Protein AF-A0A6A3LQ75-F1 (afdb_monomer_lite)

Structure (mmCIF, N/CA/C/O backbone):
data_AF-A0A6A3LQ75-F1
#
_entry.id   AF-A0A6A3LQ75-F1
#
loop_
_atom_site.group_PDB
_atom_site.id
_atom_site.type_symbol
_atom_site.label_atom_id
_atom_site.label_alt_id
_atom_site.label_comp_id
_atom_site.label_asym_id
_atom_site.label_entity_id
_atom_site.label_seq_id
_atom_site.pdbx_PDB_ins_code
_atom_site.Cartn_x
_atom_site.Cartn_y
_atom_site.Cartn_z
_atom_site.occupancy
_atom_site.B_iso_or_equiv
_atom_site.auth_seq_id
_atom_site.auth_comp_id
_atom_site.auth_asym_id
_atom_site.auth_atom_id
_atom_site.pdbx_PDB_model_num
ATOM 1 N N . MET A 1 1 ? -15.759 -0.545 1.287 1.00 46.12 1 MET A N 1
ATOM 2 C CA . MET A 1 1 ? -16.166 -0.977 -0.070 1.00 46.12 1 MET A CA 1
ATOM 3 C C . MET A 1 1 ? -16.537 0.286 -0.834 1.00 46.12 1 MET A C 1
ATOM 5 O O . MET A 1 1 ? -17.380 1.002 -0.311 1.00 46.12 1 MET A O 1
ATOM 9 N N . ALA A 1 2 ? -15.909 0.529 -1.995 1.00 39.50 2 ALA A N 1
ATOM 10 C CA . ALA A 1 2 ? -15.788 1.793 -2.759 1.00 39.50 2 ALA A CA 1
ATOM 11 C C . ALA A 1 2 ? -14.560 2.633 -2.341 1.00 39.50 2 ALA A C 1
ATOM 13 O O . ALA A 1 2 ? 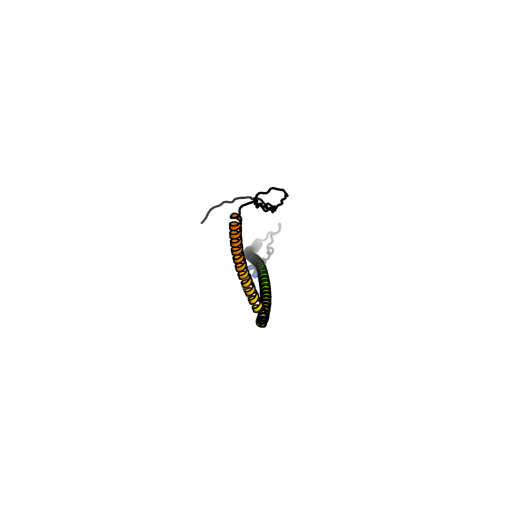-14.444 2.957 -1.167 1.00 39.50 2 ALA A O 1
ATOM 14 N N . ARG A 1 3 ? -13.602 3.006 -3.199 1.00 37.88 3 ARG A N 1
ATOM 15 C CA . ARG A 1 3 ? -13.312 2.739 -4.621 1.00 37.88 3 ARG A CA 1
ATOM 16 C C . ARG A 1 3 ? -11.782 2.774 -4.748 1.00 37.88 3 ARG A C 1
ATOM 18 O O . ARG A 1 3 ? -11.181 3.799 -4.462 1.00 37.88 3 ARG A O 1
ATOM 25 N N . GLY A 1 4 ? -11.187 1.638 -5.096 1.00 41.34 4 GLY A N 1
ATOM 26 C CA . GLY A 1 4 ? -9.817 1.538 -5.589 1.00 41.34 4 GLY A CA 1
ATOM 27 C C . GLY A 1 4 ? -9.925 1.209 -7.068 1.00 41.34 4 GLY A C 1
ATOM 28 O O . GLY A 1 4 ? -10.035 0.047 -7.434 1.00 41.34 4 GLY A O 1
ATOM 29 N N . ALA A 1 5 ? -10.064 2.244 -7.874 1.00 49.09 5 ALA A N 1
ATOM 30 C CA . ALA A 1 5 ? -10.003 2.230 -9.325 1.00 49.09 5 ALA A CA 1
ATOM 31 C C . ALA A 1 5 ? -9.653 3.672 -9.702 1.00 49.09 5 ALA A C 1
ATOM 33 O O . ALA A 1 5 ? -10.107 4.571 -8.995 1.00 49.09 5 ALA A O 1
ATOM 34 N N . ASP A 1 6 ? -8.839 3.852 -10.739 1.00 43.12 6 ASP A N 1
ATOM 35 C CA . ASP A 1 6 ? -8.344 5.131 -11.287 1.00 43.12 6 ASP A CA 1
ATOM 36 C C . ASP A 1 6 ? -6.884 5.482 -10.918 1.00 43.12 6 ASP A C 1
ATOM 38 O O . ASP A 1 6 ? -6.589 6.621 -10.575 1.00 43.12 6 ASP A O 1
ATOM 42 N N . LEU A 1 7 ? -5.943 4.527 -10.989 1.00 46.00 7 LEU A N 1
ATOM 43 C CA . LEU A 1 7 ? -4.498 4.852 -10.965 1.00 46.00 7 LEU A CA 1
ATOM 44 C C . LEU A 1 7 ? -3.653 4.157 -12.046 1.00 46.00 7 LEU A C 1
ATOM 46 O O . LEU A 1 7 ? -2.432 4.247 -12.005 1.00 46.00 7 LEU A O 1
ATOM 50 N N . PHE A 1 8 ? -4.268 3.493 -13.022 1.00 48.47 8 PHE A N 1
ATOM 51 C CA . PHE A 1 8 ? -3.530 2.854 -14.114 1.00 48.47 8 PHE A CA 1
ATOM 52 C C . PHE A 1 8 ? -4.316 3.041 -15.406 1.00 48.47 8 PHE A C 1
ATOM 54 O O . PHE A 1 8 ? -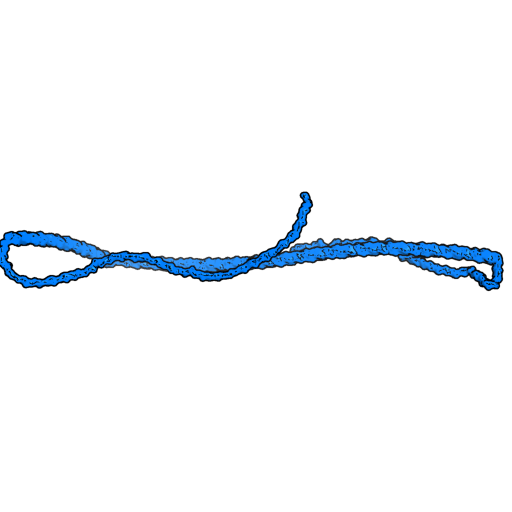5.103 2.169 -15.747 1.00 48.47 8 PHE A O 1
ATOM 61 N N . ASP A 1 9 ? -4.203 4.207 -16.041 1.00 47.84 9 ASP A N 1
ATOM 62 C CA . ASP A 1 9 ? -4.662 4.372 -17.431 1.00 47.84 9 ASP A CA 1
ATOM 63 C C . ASP A 1 9 ? -4.077 5.619 -18.113 1.00 47.84 9 ASP A C 1
ATOM 65 O O . ASP A 1 9 ? -4.719 6.248 -18.944 1.00 47.84 9 ASP A O 1
ATOM 69 N N . GLU A 1 10 ? -2.838 5.979 -17.781 1.00 46.06 10 GLU A N 1
ATOM 70 C CA . GLU A 1 10 ? -1.992 6.682 -18.746 1.00 46.06 10 GLU A CA 1
ATOM 71 C C . GLU A 1 10 ? -0.721 5.851 -18.860 1.00 46.06 10 GLU A C 1
ATOM 73 O O . GLU A 1 10 ? 0.275 6.060 -18.172 1.00 46.06 10 GLU A O 1
ATOM 78 N N . GLU A 1 11 ? -0.820 4.790 -19.666 1.00 46.44 11 GLU A N 1
ATOM 79 C CA . GLU A 1 11 ? 0.346 4.290 -20.377 1.00 46.44 11 GLU A CA 1
ATOM 80 C C . GLU A 1 11 ? 0.870 5.502 -21.151 1.00 46.44 11 GLU A C 1
ATOM 82 O O . GLU A 1 11 ? 0.309 5.854 -22.187 1.00 46.44 11 GLU A O 1
ATOM 87 N N . ASP A 1 12 ? 1.862 6.201 -20.590 1.00 50.38 12 ASP A N 1
ATOM 88 C CA . ASP A 1 12 ? 2.712 7.114 -21.345 1.00 50.38 12 ASP A CA 1
ATOM 89 C C . ASP A 1 12 ? 3.260 6.266 -22.488 1.00 50.38 12 ASP A C 1
ATOM 91 O O . ASP A 1 12 ? 4.184 5.463 -22.317 1.00 50.38 12 ASP A O 1
ATOM 95 N N . GLU A 1 13 ? 2.562 6.350 -23.618 1.00 47.50 13 GLU A N 1
ATOM 96 C CA . GLU A 1 13 ? 2.890 5.718 -24.874 1.00 47.50 13 GLU A CA 1
ATOM 97 C C . GLU A 1 13 ? 4.352 6.065 -25.101 1.00 47.50 13 GLU A C 1
ATOM 99 O O . GLU A 1 13 ? 4.686 7.231 -25.323 1.00 47.50 13 GLU A O 1
ATOM 104 N N . LEU A 1 14 ? 5.236 5.078 -24.890 1.00 54.38 14 LEU A N 1
ATOM 105 C CA . LEU A 1 14 ? 6.669 5.248 -25.086 1.00 54.38 14 LEU A CA 1
ATOM 106 C C . LEU A 1 14 ? 6.796 5.899 -26.447 1.00 54.38 14 LEU A C 1
ATOM 108 O O . LEU A 1 14 ? 6.414 5.252 -27.413 1.00 54.38 14 LEU A O 1
ATOM 112 N N . ASP A 1 15 ? 7.236 7.158 -26.501 1.00 58.03 15 ASP A N 1
ATOM 113 C CA . ASP A 1 15 ? 7.275 7.939 -27.731 1.00 58.03 15 ASP A CA 1
ATOM 114 C C . ASP A 1 15 ? 8.118 7.182 -28.762 1.00 58.03 15 ASP A C 1
ATOM 116 O O . ASP A 1 15 ? 9.350 7.261 -28.819 1.00 58.03 15 ASP A O 1
ATOM 120 N N . THR A 1 16 ? 7.430 6.351 -29.545 1.00 52.69 16 THR A N 1
ATOM 121 C CA . THR A 1 16 ? 8.020 5.498 -30.560 1.00 52.69 16 THR A CA 1
ATOM 122 C C . THR A 1 16 ? 8.263 6.298 -31.828 1.00 52.69 16 THR A C 1
ATOM 124 O O . THR A 1 16 ? 8.785 5.729 -32.783 1.00 52.69 16 THR A O 1
ATOM 127 N N . GLY A 1 17 ? 7.961 7.606 -31.848 1.00 57.00 17 GLY A N 1
ATOM 128 C CA . GLY A 1 17 ? 8.504 8.526 -32.847 1.00 57.00 17 GLY A CA 1
ATOM 129 C C . GLY A 1 17 ? 10.036 8.493 -32.821 1.00 57.00 17 GLY A C 1
ATOM 130 O O . GLY A 1 17 ? 10.681 8.427 -33.863 1.00 57.00 17 GLY A O 1
ATOM 131 N N . ASP A 1 18 ? 10.598 8.334 -31.616 1.00 54.22 18 ASP A N 1
ATOM 132 C CA . ASP A 1 18 ? 11.951 7.867 -31.291 1.00 54.22 18 ASP A CA 1
ATOM 133 C C . ASP A 1 18 ? 12.419 6.578 -32.001 1.00 54.22 18 ASP A C 1
ATOM 135 O O . ASP A 1 18 ? 13.615 6.318 -32.094 1.00 54.22 18 ASP A O 1
ATOM 139 N N . LEU A 1 19 ? 11.533 5.690 -32.443 1.00 54.34 19 LEU A N 1
ATOM 140 C CA . LEU A 1 19 ? 11.858 4.350 -32.964 1.00 54.34 19 LEU A CA 1
ATOM 141 C C . LEU A 1 19 ? 11.533 4.192 -34.447 1.00 54.34 19 LEU A C 1
ATOM 143 O O . LEU A 1 19 ? 12.108 3.313 -35.096 1.00 54.34 19 LEU A O 1
ATOM 147 N N . GLU A 1 20 ? 10.688 5.060 -35.005 1.00 53.53 20 GLU A N 1
ATOM 148 C CA . GLU A 1 20 ? 10.613 5.237 -36.445 1.00 53.53 20 GLU A CA 1
ATOM 149 C C . GLU A 1 20 ? 11.962 5.786 -36.909 1.00 53.53 20 GLU A C 1
ATOM 151 O O . GLU A 1 20 ? 12.365 6.931 -36.699 1.00 53.53 20 GLU A O 1
ATOM 156 N N . ALA A 1 21 ? 12.761 4.886 -37.470 1.00 55.50 21 ALA A N 1
ATOM 157 C CA . ALA A 1 21 ? 13.912 5.279 -38.239 1.00 55.50 21 ALA A CA 1
ATOM 158 C C . ALA A 1 21 ? 13.373 6.072 -39.429 1.00 55.50 21 ALA A C 1
ATOM 160 O O . ALA A 1 21 ? 12.973 5.473 -40.428 1.00 55.50 21 ALA A O 1
ATOM 161 N N . ASP A 1 22 ? 13.409 7.404 -39.341 1.00 56.06 22 ASP A N 1
ATOM 162 C CA . ASP A 1 22 ? 13.664 8.230 -40.514 1.00 56.06 22 ASP A CA 1
ATOM 163 C C . ASP A 1 22 ? 14.782 7.520 -41.265 1.00 56.06 22 ASP A C 1
ATOM 165 O O . ASP A 1 22 ? 15.910 7.396 -40.774 1.00 56.06 22 ASP A O 1
ATOM 169 N N . ALA A 1 23 ? 14.380 6.879 -42.358 1.00 55.97 23 ALA A N 1
ATOM 170 C CA . ALA A 1 23 ? 15.112 5.811 -42.996 1.00 55.97 23 ALA A CA 1
ATOM 171 C C . ALA A 1 23 ? 16.569 6.229 -43.161 1.00 55.97 23 ALA A C 1
ATOM 173 O O . ALA A 1 23 ? 16.872 7.105 -43.973 1.00 55.97 23 ALA A O 1
ATOM 174 N N . CYS A 1 24 ? 17.478 5.623 -42.388 1.00 62.06 24 CYS A N 1
ATOM 175 C CA . CYS A 1 24 ? 18.891 5.891 -42.577 1.00 62.06 24 CYS A CA 1
ATOM 176 C C . CYS A 1 24 ? 19.203 5.550 -44.029 1.00 62.06 24 CYS A C 1
ATOM 178 O O . CYS A 1 24 ? 19.115 4.386 -44.426 1.00 62.06 24 CYS A O 1
ATOM 180 N N . VAL A 1 25 ? 19.559 6.570 -44.812 1.00 60.09 25 VAL A N 1
ATOM 181 C CA . VAL A 1 25 ? 19.834 6.425 -46.241 1.00 60.09 25 VAL A CA 1
ATOM 182 C C . VAL A 1 25 ? 20.883 5.343 -46.461 1.00 60.09 25 VAL A C 1
ATOM 184 O O . VAL A 1 25 ? 20.770 4.597 -47.418 1.00 60.09 25 VAL A O 1
ATOM 187 N N . ILE A 1 26 ? 21.850 5.171 -45.556 1.00 60.28 26 ILE A N 1
ATOM 188 C CA . ILE A 1 26 ? 22.856 4.101 -45.625 1.00 60.28 26 ILE A CA 1
ATOM 189 C C . ILE A 1 26 ? 22.249 2.708 -45.359 1.00 60.28 26 ILE A C 1
ATOM 191 O O . ILE A 1 26 ? 22.579 1.756 -46.066 1.00 60.28 26 ILE A O 1
ATOM 195 N N . CYS A 1 27 ? 21.339 2.573 -44.388 1.00 61.28 27 CYS A N 1
ATOM 196 C CA . CYS A 1 27 ? 20.653 1.309 -44.095 1.00 61.28 27 CYS A CA 1
ATOM 197 C C . CYS A 1 27 ? 19.668 0.902 -45.203 1.00 61.28 27 CYS A C 1
ATOM 199 O O . CYS A 1 27 ? 19.511 -0.287 -45.466 1.00 61.28 27 CYS A O 1
ATOM 201 N N . THR A 1 28 ? 19.025 1.864 -45.871 1.00 63.62 28 THR A N 1
ATOM 202 C CA . THR A 1 28 ? 18.059 1.602 -46.950 1.00 63.62 28 THR A CA 1
ATOM 203 C C . THR A 1 28 ? 18.687 1.503 -48.335 1.00 63.62 28 THR A C 1
ATOM 205 O O . THR A 1 28 ? 18.156 0.795 -49.187 1.00 63.62 28 THR A O 1
ATOM 208 N N . SER A 1 29 ? 19.831 2.150 -48.575 1.00 61.28 29 SER A N 1
ATOM 209 C CA . SER A 1 29 ? 20.493 2.146 -49.889 1.00 61.28 29 SER A CA 1
ATOM 210 C C . SER A 1 29 ? 21.262 0.866 -50.213 1.00 61.28 29 SER A C 1
ATOM 212 O O . SER A 1 29 ? 21.795 0.768 -51.315 1.00 61.28 29 SER A O 1
ATOM 214 N N . GLY A 1 30 ? 21.295 -0.126 -49.312 1.00 57.47 30 GLY A N 1
ATOM 215 C CA . GLY A 1 30 ? 21.891 -1.432 -49.598 1.00 57.47 30 GLY A CA 1
ATOM 216 C C . GLY A 1 30 ? 23.332 -1.289 -50.082 1.00 57.47 30 GLY A C 1
ATOM 217 O O . GLY A 1 30 ? 23.620 -1.578 -51.238 1.00 57.47 30 GLY A O 1
ATOM 218 N N . VAL A 1 31 ? 24.193 -0.774 -49.197 1.00 60.00 31 VAL A N 1
ATOM 219 C CA . VAL A 1 31 ? 25.640 -0.528 -49.345 1.00 60.00 31 VAL A CA 1
ATOM 220 C C . VAL A 1 31 ? 26.232 -1.056 -50.660 1.00 60.00 31 VAL A C 1
ATOM 222 O O . VAL A 1 31 ? 26.497 -2.252 -50.813 1.00 60.00 31 VAL A O 1
ATOM 225 N N . TYR A 1 32 ? 26.498 -0.142 -51.598 1.00 63.34 32 TYR A N 1
ATOM 226 C CA . TYR A 1 32 ? 27.335 -0.425 -52.761 1.00 63.34 32 TYR A CA 1
ATOM 227 C C . TYR A 1 32 ? 28.679 -0.962 -52.267 1.00 63.34 32 TYR A C 1
ATOM 229 O O . TYR A 1 32 ? 29.445 -0.237 -51.635 1.00 63.34 32 TYR A O 1
ATOM 237 N N . ARG A 1 33 ? 28.964 -2.242 -52.524 1.00 65.19 33 ARG A N 1
ATOM 238 C CA . ARG A 1 33 ? 30.253 -2.841 -52.178 1.00 65.19 33 ARG A CA 1
ATOM 239 C C . ARG A 1 33 ? 31.294 -2.309 -53.165 1.00 65.19 33 ARG A C 1
ATOM 241 O O . ARG A 1 33 ? 31.197 -2.645 -54.349 1.00 65.19 33 ARG A O 1
ATOM 248 N N . PRO A 1 34 ? 32.283 -1.514 -52.718 1.00 66.25 34 PRO A N 1
ATOM 249 C CA . PRO A 1 34 ? 33.343 -1.055 -53.601 1.00 66.25 34 PRO A CA 1
ATOM 250 C C . PRO A 1 34 ? 34.031 -2.278 -54.212 1.00 66.25 34 PRO A C 1
ATOM 252 O O . PRO A 1 34 ? 34.380 -3.225 -53.499 1.00 66.25 34 PRO A O 1
ATOM 255 N N . ARG A 1 35 ? 34.158 -2.300 -55.540 1.00 73.44 35 ARG A N 1
ATOM 256 C CA . ARG A 1 35 ? 34.894 -3.365 -56.226 1.00 73.44 35 ARG A CA 1
ATOM 257 C C . ARG A 1 35 ? 36.384 -3.174 -55.963 1.00 73.44 35 ARG A C 1
ATOM 259 O O . ARG A 1 35 ? 36.858 -2.044 -55.898 1.00 73.44 35 ARG A O 1
ATOM 266 N N . LEU A 1 36 ? 37.102 -4.284 -55.812 1.00 73.94 36 LEU A N 1
ATOM 267 C CA . LEU A 1 36 ? 38.560 -4.258 -55.866 1.00 73.94 36 LEU A CA 1
ATOM 268 C C . LEU A 1 36 ? 38.978 -3.734 -57.247 1.00 73.94 36 LEU A C 1
ATOM 270 O O . LEU A 1 36 ? 38.330 -4.109 -58.229 1.00 73.94 36 LEU A O 1
ATOM 274 N N . PRO A 1 37 ? 40.015 -2.886 -57.332 1.00 75.88 37 PRO A N 1
ATOM 275 C CA . PRO A 1 37 ? 40.520 -2.449 -58.619 1.00 75.88 37 PRO A CA 1
ATOM 276 C C . PRO A 1 37 ? 40.957 -3.638 -59.468 1.00 75.88 37 PRO A C 1
ATOM 278 O O . PRO A 1 37 ? 41.555 -4.587 -58.950 1.00 75.88 37 PRO A O 1
ATOM 281 N N . ASP A 1 38 ? 40.684 -3.570 -60.767 1.00 80.88 38 ASP A N 1
ATOM 282 C CA . ASP A 1 38 ? 41.220 -4.542 -61.710 1.00 80.88 38 ASP A CA 1
ATOM 283 C C . ASP A 1 38 ? 42.755 -4.398 -61.792 1.00 80.88 38 ASP A C 1
ATOM 285 O O . ASP A 1 38 ? 43.287 -3.300 -61.588 1.00 80.88 38 ASP A O 1
ATOM 289 N N . PRO A 1 39 ? 43.496 -5.486 -62.074 1.00 81.00 39 PRO A N 1
ATOM 290 C CA . PRO A 1 39 ? 44.933 -5.404 -62.314 1.00 81.00 39 PRO A CA 1
ATOM 291 C C . PRO A 1 39 ? 45.254 -4.420 -63.454 1.00 81.00 39 PRO A C 1
ATOM 293 O O . PRO A 1 39 ? 44.485 -4.354 -64.417 1.00 81.00 39 PRO A O 1
ATOM 296 N N . PRO A 1 40 ? 46.389 -3.696 -63.391 1.00 81.44 40 PRO A N 1
ATOM 297 C CA . PRO A 1 40 ? 46.763 -2.738 -64.429 1.00 81.44 40 PRO A CA 1
ATOM 298 C C . PRO A 1 40 ? 46.910 -3.437 -65.783 1.00 81.44 40 PRO A C 1
ATOM 300 O O . PRO A 1 40 ? 47.549 -4.489 -65.883 1.00 81.44 40 PRO A O 1
ATOM 303 N N . GLN A 1 41 ? 46.335 -2.849 -66.833 1.00 83.50 41 GLN A N 1
ATOM 304 C CA . GLN A 1 41 ? 46.394 -3.395 -68.194 1.00 83.50 41 GLN A CA 1
ATOM 305 C C . GLN A 1 41 ? 47.772 -3.190 -68.828 1.00 83.50 41 GLN A C 1
ATOM 307 O O . GLN A 1 41 ? 48.160 -3.936 -69.728 1.00 83.50 41 GLN A O 1
ATOM 312 N N . VAL A 1 42 ? 48.520 -2.194 -68.349 1.00 82.75 42 VAL A N 1
ATOM 313 C CA . VAL A 1 42 ? 49.892 -1.915 -68.771 1.00 82.75 42 VAL A CA 1
ATOM 314 C C . VAL A 1 42 ? 50.864 -2.536 -67.772 1.00 82.75 42 VAL A C 1
ATOM 316 O O . VAL A 1 42 ? 50.898 -2.179 -66.595 1.00 82.75 42 VAL A O 1
ATOM 319 N N . SER A 1 43 ? 51.699 -3.455 -68.251 1.00 79.31 43 SER A N 1
ATOM 320 C CA . SER A 1 43 ? 52.778 -4.058 -67.468 1.00 79.31 43 SER A CA 1
ATOM 321 C C . SER A 1 43 ? 54.093 -3.312 -67.672 1.00 79.31 43 SER A C 1
ATOM 323 O O . SER A 1 43 ? 54.481 -3.038 -68.807 1.00 79.31 43 SER A O 1
ATOM 325 N N . ILE A 1 44 ? 54.829 -3.062 -66.587 1.00 79.50 44 ILE A N 1
ATOM 326 C CA . ILE A 1 44 ? 56.191 -2.521 -66.662 1.00 79.50 44 ILE A CA 1
ATOM 327 C C . ILE A 1 44 ? 57.092 -3.567 -67.343 1.00 79.50 44 ILE A C 1
ATOM 329 O O . ILE A 1 44 ? 57.156 -4.702 -66.857 1.00 79.50 44 ILE A O 1
ATOM 333 N N . PRO A 1 45 ? 57.792 -3.225 -68.443 1.00 81.56 45 PRO A N 1
ATOM 334 C CA . PRO A 1 45 ? 58.694 -4.157 -69.104 1.00 81.56 45 PRO A CA 1
ATOM 335 C C . PRO A 1 45 ? 59.755 -4.694 -68.141 1.00 81.56 45 PRO A C 1
ATOM 337 O O . PRO A 1 45 ? 60.363 -3.944 -67.374 1.00 81.56 45 PRO A O 1
ATOM 340 N N . ALA A 1 46 ? 59.995 -6.004 -68.195 1.00 84.12 46 ALA A N 1
ATOM 341 C CA . ALA A 1 46 ? 61.027 -6.639 -67.389 1.00 84.12 46 ALA A CA 1
ATOM 342 C C . ALA A 1 46 ? 62.425 -6.133 -67.777 1.00 84.12 46 ALA A C 1
ATOM 344 O O . ALA A 1 46 ? 62.677 -5.712 -68.909 1.00 84.12 46 ALA A O 1
ATOM 345 N N . HIS A 1 47 ? 63.363 -6.212 -66.836 1.00 82.56 47 HIS A N 1
ATOM 346 C CA . HIS A 1 47 ? 64.745 -5.832 -67.096 1.00 82.56 47 HIS A CA 1
ATOM 347 C C . HIS A 1 47 ? 65.332 -6.663 -68.254 1.00 82.56 47 HIS A C 1
ATOM 349 O O . HIS A 1 47 ? 65.274 -7.891 -68.228 1.00 82.56 47 HIS A O 1
ATOM 355 N N . GLY A 1 48 ? 65.876 -5.992 -69.276 1.00 83.56 48 GLY A N 1
ATOM 356 C CA . GLY A 1 48 ? 66.403 -6.630 -70.491 1.00 83.56 48 GLY A CA 1
ATOM 357 C C . GLY A 1 48 ? 65.377 -6.880 -71.606 1.00 83.56 48 GLY A C 1
ATOM 358 O O . GLY A 1 48 ? 65.755 -7.397 -72.657 1.00 83.56 48 GLY A O 1
ATOM 359 N N . ALA A 1 49 ? 64.104 -6.508 -71.420 1.00 83.75 49 ALA A N 1
ATOM 360 C CA . ALA A 1 49 ? 63.105 -6.557 -72.487 1.00 83.75 49 ALA A CA 1
ATOM 361 C C . ALA A 1 49 ? 63.411 -5.530 -73.602 1.00 83.75 49 ALA A C 1
ATOM 363 O O . ALA A 1 49 ? 63.970 -4.464 -73.318 1.00 83.75 49 ALA A O 1
ATOM 364 N N . PRO A 1 50 ? 63.033 -5.810 -74.866 1.00 84.44 50 PRO A N 1
ATOM 365 C CA . PRO A 1 50 ? 63.117 -4.831 -75.946 1.00 84.44 50 PRO A CA 1
ATOM 366 C C . PRO A 1 50 ? 62.391 -3.531 -75.582 1.00 84.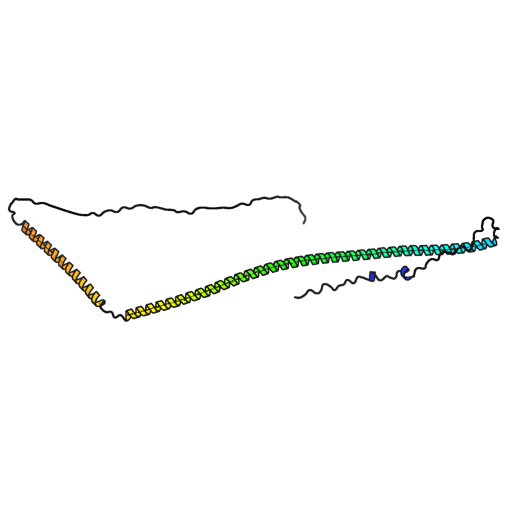44 50 PRO A C 1
ATOM 368 O O . PRO A 1 50 ? 61.275 -3.565 -75.064 1.00 84.44 50 PRO A O 1
ATOM 371 N N . VAL A 1 51 ? 63.024 -2.387 -75.861 1.00 82.44 51 VAL A N 1
ATOM 372 C CA . VAL A 1 51 ? 62.453 -1.068 -75.556 1.00 82.44 51 VAL A CA 1
ATOM 373 C C . VAL A 1 51 ? 61.194 -0.852 -76.409 1.00 82.44 51 VAL A C 1
ATOM 375 O O . VAL A 1 51 ? 61.286 -0.958 -77.637 1.00 82.44 51 VAL A O 1
ATOM 378 N N . PRO A 1 52 ? 60.030 -0.550 -75.802 1.00 85.38 52 PRO A N 1
ATOM 379 C CA . PRO A 1 52 ? 58.813 -0.263 -76.553 1.00 85.38 52 PRO A CA 1
ATOM 380 C C . PRO A 1 52 ? 58.989 0.945 -77.481 1.00 85.38 52 PRO A C 1
ATOM 382 O O . PRO A 1 52 ? 59.756 1.868 -77.196 1.00 85.38 52 PRO A O 1
ATOM 385 N N . SER A 1 53 ? 58.263 0.961 -78.601 1.00 89.06 53 SER A N 1
ATOM 386 C CA . SER A 1 53 ? 58.273 2.118 -79.499 1.00 89.06 53 SER A CA 1
ATOM 387 C C . SER A 1 53 ? 57.658 3.343 -78.814 1.00 89.06 53 SER A C 1
ATOM 389 O O . SER A 1 53 ? 56.811 3.219 -77.929 1.00 89.06 53 SER A O 1
ATOM 391 N N . VAL A 1 54 ? 58.030 4.544 -79.265 1.00 88.62 54 VAL A N 1
ATOM 392 C CA . VAL A 1 54 ? 57.457 5.804 -78.752 1.00 88.62 54 VAL A CA 1
ATOM 393 C C . VAL A 1 54 ? 55.927 5.810 -78.869 1.00 88.62 54 VAL A C 1
ATOM 395 O O . VAL A 1 54 ? 55.234 6.276 -77.972 1.00 88.62 54 VAL A O 1
ATOM 398 N N . SER A 1 55 ? 55.390 5.243 -79.952 1.00 91.25 55 SER A N 1
ATOM 399 C CA . SER A 1 55 ? 53.947 5.116 -80.172 1.00 91.25 55 SER A CA 1
ATOM 400 C C . SER A 1 55 ? 53.277 4.182 -79.161 1.00 91.25 55 SER A C 1
ATOM 402 O O . SER A 1 55 ? 52.171 4.480 -78.720 1.00 91.25 55 SER A O 1
ATOM 404 N N . GLN A 1 56 ? 53.944 3.083 -78.785 1.00 89.06 56 GLN A N 1
ATOM 405 C CA . GLN A 1 56 ? 53.453 2.148 -77.771 1.00 89.06 56 GLN A CA 1
ATOM 406 C C . GLN A 1 56 ? 53.465 2.796 -76.384 1.00 89.06 56 GLN A C 1
ATOM 408 O O . GLN A 1 56 ? 52.449 2.771 -75.702 1.00 89.06 56 GLN A O 1
ATOM 413 N N . LEU A 1 57 ? 54.561 3.467 -76.012 1.00 88.50 57 LEU A N 1
ATOM 414 C CA . LEU A 1 57 ? 54.656 4.194 -74.741 1.00 88.50 57 LEU A CA 1
ATOM 415 C C . LEU A 1 57 ? 53.571 5.272 -74.616 1.00 88.50 57 LEU A C 1
ATOM 417 O O . LEU A 1 57 ? 52.933 5.380 -73.576 1.00 88.50 57 LEU A O 1
ATOM 421 N N . ALA A 1 58 ? 53.308 6.025 -75.687 1.00 90.69 58 ALA A N 1
ATOM 422 C CA . ALA A 1 58 ? 52.262 7.049 -75.701 1.00 90.69 58 ALA A CA 1
ATOM 423 C C . ALA A 1 58 ? 50.832 6.473 -75.666 1.00 90.69 58 ALA A C 1
ATOM 425 O O . ALA A 1 58 ? 49.888 7.187 -75.318 1.00 90.69 58 ALA A O 1
ATOM 426 N N . ALA A 1 59 ? 50.637 5.216 -76.075 1.00 90.56 59 ALA A N 1
ATOM 427 C CA . ALA A 1 59 ? 49.364 4.515 -75.925 1.00 90.56 59 ALA A CA 1
ATOM 428 C C . ALA A 1 59 ? 49.200 3.992 -74.490 1.00 90.56 59 ALA A C 1
ATOM 430 O O . ALA A 1 59 ? 48.150 4.206 -73.883 1.00 90.56 59 ALA A O 1
ATOM 431 N N . ASP A 1 60 ? 50.255 3.390 -73.943 1.00 90.12 60 ASP A N 1
ATOM 432 C CA . ASP A 1 60 ? 50.321 2.867 -72.579 1.00 90.12 60 ASP A CA 1
ATOM 433 C C . ASP A 1 60 ? 50.133 3.982 -71.535 1.00 90.12 60 ASP A C 1
ATOM 435 O O . ASP A 1 60 ? 49.355 3.821 -70.598 1.00 90.12 60 ASP A O 1
ATOM 439 N N . GLU A 1 61 ? 50.743 5.155 -71.735 1.00 90.81 61 GLU A N 1
ATOM 440 C CA . GLU A 1 61 ? 50.568 6.335 -70.875 1.00 90.81 61 GLU A CA 1
ATOM 441 C C . GLU A 1 61 ? 49.094 6.758 -70.772 1.00 90.81 61 GLU A C 1
ATOM 443 O O . GLU A 1 61 ? 48.584 6.970 -69.675 1.00 90.81 61 GLU A O 1
ATOM 448 N N . ARG A 1 62 ? 48.365 6.797 -71.896 1.00 92.56 62 ARG A N 1
ATOM 449 C CA . ARG A 1 62 ? 46.929 7.146 -71.913 1.00 92.56 62 ARG A CA 1
ATOM 450 C C . ARG A 1 62 ? 46.050 6.075 -71.269 1.00 92.56 62 ARG A C 1
ATOM 452 O O . ARG A 1 62 ? 44.945 6.372 -70.815 1.00 92.56 62 ARG A O 1
ATOM 459 N N . VAL A 1 63 ? 46.463 4.808 -71.310 1.00 91.69 63 VAL A N 1
ATOM 460 C CA . VAL A 1 63 ? 45.764 3.725 -70.599 1.00 91.69 63 VAL A CA 1
ATOM 461 C C . VAL A 1 63 ? 46.001 3.876 -69.100 1.00 91.69 63 VAL A C 1
ATOM 463 O O . VAL A 1 63 ? 45.030 3.953 -68.353 1.00 91.69 63 VAL A O 1
ATOM 466 N N . PHE A 1 64 ? 47.256 4.041 -68.683 1.00 88.44 64 PHE A N 1
ATOM 467 C CA . PHE A 1 64 ? 47.629 4.241 -67.286 1.00 88.44 64 PHE A CA 1
ATOM 468 C C . PHE A 1 64 ? 46.980 5.490 -66.674 1.00 88.44 64 PHE A C 1
ATOM 470 O O . PHE A 1 64 ? 46.478 5.441 -65.555 1.00 88.44 64 PHE A O 1
ATOM 477 N N . GLU A 1 65 ? 46.918 6.603 -67.410 1.00 91.12 65 GLU A N 1
ATOM 478 C CA . GLU A 1 65 ? 46.253 7.827 -66.953 1.00 91.12 65 GLU A CA 1
ATOM 479 C C . GLU A 1 65 ? 44.761 7.591 -66.674 1.00 91.12 65 GLU A C 1
ATOM 481 O O . GLU A 1 65 ? 44.250 8.006 -65.633 1.00 91.12 65 GLU A O 1
ATOM 486 N N . ARG A 1 66 ? 44.067 6.858 -67.556 1.00 90.69 66 ARG A N 1
ATOM 487 C CA . ARG A 1 66 ? 42.655 6.493 -67.356 1.00 90.69 66 ARG A CA 1
ATOM 488 C C . ARG A 1 66 ? 42.460 5.551 -66.168 1.00 90.69 66 ARG A C 1
ATOM 490 O O . ARG A 1 66 ? 41.513 5.736 -65.408 1.00 90.69 66 ARG A O 1
ATOM 497 N N . GLU A 1 67 ? 43.342 4.570 -65.985 1.00 89.50 67 GLU A N 1
ATOM 498 C CA . GLU A 1 67 ? 43.307 3.659 -64.831 1.00 89.50 67 GLU A CA 1
ATOM 499 C C . GLU A 1 67 ? 43.546 4.404 -63.514 1.00 89.50 67 GLU A C 1
ATOM 501 O O . GLU A 1 67 ? 42.818 4.196 -62.544 1.00 89.50 67 GLU A O 1
ATOM 506 N N . ASN A 1 68 ? 44.511 5.324 -63.488 1.00 88.81 68 ASN A N 1
ATOM 507 C CA . ASN A 1 68 ? 44.808 6.142 -62.318 1.00 88.81 68 ASN A CA 1
ATOM 508 C C . ASN A 1 68 ? 43.633 7.073 -61.965 1.00 88.81 68 ASN A C 1
ATOM 510 O O . ASN A 1 68 ? 43.239 7.166 -60.804 1.00 88.81 68 ASN A O 1
ATOM 514 N N . GLN A 1 69 ? 42.998 7.696 -62.965 1.00 90.94 69 GLN A N 1
ATOM 515 C CA . GLN A 1 69 ? 41.775 8.483 -62.759 1.00 90.94 69 GLN A CA 1
ATOM 516 C C . GLN A 1 69 ? 40.626 7.626 -62.198 1.00 90.94 69 GLN A C 1
ATOM 518 O O . GLN A 1 69 ? 39.931 8.057 -61.276 1.00 90.94 69 GLN A O 1
ATOM 523 N N . ALA A 1 70 ? 40.440 6.403 -62.708 1.00 87.56 70 ALA A N 1
ATOM 524 C CA . ALA A 1 70 ? 39.415 5.481 -62.216 1.00 87.56 70 ALA A CA 1
ATOM 525 C C . ALA A 1 70 ? 39.682 5.025 -60.770 1.00 87.56 70 ALA A C 1
ATOM 527 O O . ALA A 1 70 ? 38.762 5.016 -59.950 1.00 87.56 70 ALA A O 1
ATOM 528 N N . LEU A 1 71 ? 40.935 4.702 -60.436 1.00 87.88 71 LEU A N 1
ATOM 529 C CA . LEU A 1 71 ? 41.371 4.380 -59.075 1.00 87.88 71 LEU A CA 1
ATOM 530 C C . LEU A 1 71 ? 41.132 5.541 -58.111 1.00 87.88 71 LEU A C 1
ATOM 532 O O . LEU A 1 71 ? 40.618 5.333 -57.013 1.00 87.88 71 LEU A O 1
ATOM 536 N N . HIS A 1 72 ? 41.468 6.763 -58.525 1.00 89.81 72 HIS A N 1
ATOM 537 C CA . HIS A 1 72 ? 41.263 7.946 -57.700 1.00 89.81 72 HIS A CA 1
ATOM 538 C C . HIS A 1 72 ? 39.771 8.179 -57.422 1.00 89.81 72 HIS A C 1
ATOM 540 O O . HIS A 1 72 ? 39.384 8.362 -56.271 1.00 89.81 72 HIS A O 1
ATOM 546 N N . ALA A 1 73 ? 38.910 8.044 -58.437 1.00 87.56 73 ALA A N 1
ATOM 547 C CA . ALA A 1 73 ? 37.460 8.125 -58.258 1.00 87.56 73 ALA A CA 1
ATOM 548 C C . ALA A 1 73 ? 36.908 7.031 -57.320 1.00 87.56 73 ALA A C 1
ATOM 550 O O . ALA A 1 73 ? 36.014 7.297 -56.514 1.00 87.56 73 ALA A O 1
ATOM 551 N N . GLN A 1 74 ? 37.442 5.805 -57.388 1.00 85.75 74 GLN A N 1
ATOM 552 C CA . GLN A 1 74 ? 37.071 4.725 -56.466 1.00 85.75 74 GLN A CA 1
ATOM 553 C C . GLN A 1 74 ? 37.516 5.011 -55.028 1.00 85.75 74 GLN A C 1
ATOM 555 O O . GLN A 1 74 ? 36.745 4.771 -54.099 1.00 85.75 74 GLN A O 1
ATOM 560 N N . TYR A 1 75 ? 38.732 5.527 -54.836 1.00 87.50 75 TYR A N 1
ATOM 561 C CA . TYR A 1 75 ? 39.241 5.901 -53.518 1.00 87.50 75 TYR A CA 1
ATOM 562 C C . TYR A 1 75 ? 38.381 6.990 -52.874 1.00 87.50 75 TYR A C 1
ATOM 564 O O . TYR A 1 75 ? 37.960 6.826 -51.731 1.00 87.50 75 TYR A O 1
ATOM 572 N N . GLU A 1 76 ? 38.055 8.051 -53.615 1.00 89.75 76 GLU A N 1
ATOM 573 C CA . GLU A 1 76 ? 37.182 9.126 -53.132 1.00 89.75 76 GLU A CA 1
ATOM 574 C C . GLU A 1 76 ? 35.799 8.594 -52.730 1.00 89.75 76 GLU A C 1
ATOM 576 O O . GLU A 1 76 ? 35.280 8.935 -51.667 1.00 89.75 76 GLU A O 1
ATOM 581 N N . LEU A 1 77 ? 35.222 7.677 -53.517 1.00 85.25 77 LEU A N 1
ATOM 582 C CA . LEU A 1 77 ? 33.956 7.034 -53.165 1.00 85.25 77 LEU A CA 1
ATOM 583 C C . LEU A 1 77 ? 34.058 6.235 -51.855 1.00 85.25 77 LEU A C 1
ATOM 585 O O . LEU A 1 77 ? 33.200 6.372 -50.986 1.00 85.25 77 LEU A O 1
ATOM 589 N N . VAL A 1 78 ? 35.098 5.410 -51.693 1.00 86.06 78 VAL A N 1
ATOM 590 C CA . VAL A 1 78 ? 35.329 4.639 -50.457 1.00 86.06 78 VAL A CA 1
ATOM 591 C C . VAL A 1 78 ? 35.539 5.568 -49.266 1.00 86.06 78 VAL A C 1
ATOM 593 O O . VAL A 1 78 ? 35.005 5.309 -48.188 1.00 86.06 78 VAL A O 1
ATOM 596 N N . PHE A 1 79 ? 36.285 6.656 -49.454 1.00 87.94 79 PHE A N 1
ATOM 597 C CA . PHE A 1 79 ? 36.523 7.658 -48.425 1.00 87.94 79 PHE A CA 1
ATOM 598 C C . PHE A 1 79 ? 35.209 8.293 -47.953 1.00 87.94 79 PHE A C 1
ATOM 600 O O . PHE A 1 79 ? 34.932 8.296 -46.753 1.00 87.94 79 PHE A O 1
ATOM 607 N N . VAL A 1 80 ? 34.361 8.746 -48.882 1.00 87.19 80 VAL A N 1
ATOM 608 C CA . VAL A 1 80 ? 33.048 9.329 -48.564 1.00 87.19 80 VAL A CA 1
ATOM 609 C C . VAL A 1 80 ? 32.128 8.308 -47.892 1.00 87.19 80 VAL A C 1
ATOM 611 O O . VAL A 1 80 ? 31.482 8.640 -46.899 1.00 87.19 80 VAL A O 1
ATOM 614 N N . ILE A 1 81 ? 32.092 7.060 -48.374 1.00 84.19 81 ILE A N 1
ATOM 615 C CA . ILE A 1 81 ? 31.296 5.990 -47.753 1.00 84.19 81 ILE A CA 1
ATOM 616 C C . ILE A 1 81 ? 31.768 5.737 -46.318 1.00 84.19 81 ILE A C 1
ATOM 618 O O . ILE A 1 81 ? 30.946 5.693 -45.406 1.00 84.19 81 ILE A O 1
ATOM 622 N N . ASN A 1 82 ? 33.076 5.614 -46.090 1.00 86.50 82 ASN A N 1
ATOM 623 C CA . ASN A 1 82 ? 33.628 5.377 -44.756 1.00 86.50 82 ASN A CA 1
ATOM 624 C C . ASN A 1 82 ? 33.363 6.553 -43.807 1.00 86.50 82 ASN A C 1
ATOM 626 O O . ASN A 1 82 ? 32.996 6.331 -42.653 1.00 86.50 82 ASN A O 1
ATOM 630 N N . ALA A 1 83 ? 33.494 7.793 -44.285 1.00 88.19 83 ALA A N 1
ATOM 631 C CA . ALA A 1 83 ? 33.150 8.980 -43.508 1.00 88.19 83 ALA A CA 1
ATOM 632 C C . ALA A 1 83 ? 31.651 9.006 -43.157 1.00 88.19 83 ALA A C 1
ATOM 634 O O . ALA A 1 83 ? 31.291 9.235 -42.003 1.00 88.19 83 ALA A O 1
ATOM 635 N N . GLY A 1 84 ? 30.779 8.694 -44.121 1.00 85.81 84 GLY A N 1
ATOM 636 C CA . GLY A 1 84 ? 29.336 8.585 -43.904 1.00 85.81 84 GLY A CA 1
ATOM 637 C C . GLY A 1 84 ? 28.967 7.496 -42.892 1.00 85.81 84 GLY A C 1
ATOM 638 O O . GLY A 1 84 ? 28.161 7.741 -41.998 1.00 85.81 84 GLY A O 1
ATOM 639 N N . MET A 1 85 ? 29.603 6.323 -42.973 1.00 85.94 85 MET A N 1
ATOM 640 C CA . MET A 1 85 ? 29.436 5.234 -42.003 1.00 85.94 85 MET A CA 1
ATOM 641 C C . MET A 1 85 ? 29.866 5.64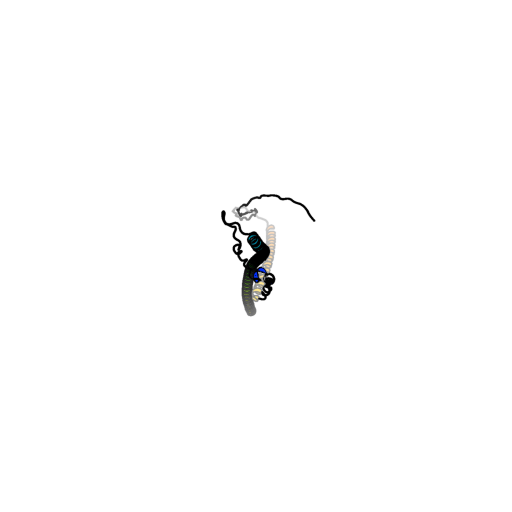7 -40.593 1.00 85.94 85 MET A C 1
ATOM 643 O O . MET A 1 85 ? 29.174 5.324 -39.632 1.00 85.94 85 MET A O 1
ATOM 647 N N . ALA A 1 86 ? 30.984 6.366 -40.460 1.00 89.00 86 ALA A N 1
ATOM 648 C CA . ALA A 1 86 ? 31.473 6.836 -39.166 1.00 89.00 86 ALA A CA 1
ATOM 649 C C . ALA A 1 86 ? 30.508 7.845 -38.525 1.00 89.00 86 ALA A C 1
ATOM 651 O O . ALA A 1 86 ? 30.163 7.707 -37.353 1.00 89.00 86 ALA A O 1
ATOM 652 N N . VAL A 1 87 ? 30.017 8.816 -39.303 1.00 87.88 87 VAL A N 1
ATOM 653 C CA . VAL A 1 87 ? 29.005 9.778 -38.836 1.00 87.88 87 VAL A CA 1
ATOM 654 C C . VAL A 1 87 ? 27.715 9.057 -38.453 1.00 87.88 87 VAL A C 1
ATOM 656 O O . VAL A 1 87 ? 27.140 9.340 -37.406 1.00 87.88 87 VAL A O 1
ATOM 659 N N . HIS A 1 88 ? 27.272 8.091 -39.260 1.00 85.19 88 HIS A N 1
ATOM 660 C CA . HIS A 1 88 ? 26.061 7.338 -38.961 1.00 85.19 88 HIS A CA 1
ATOM 661 C C . HIS A 1 88 ? 26.191 6.503 -37.679 1.00 85.19 88 HIS A C 1
ATOM 663 O O . HIS A 1 88 ? 25.287 6.530 -36.846 1.00 85.19 88 HIS A O 1
ATOM 669 N N . ALA A 1 89 ? 27.320 5.814 -37.489 1.00 87.06 89 ALA A N 1
ATOM 670 C CA . ALA A 1 89 ? 27.595 5.062 -36.268 1.00 87.06 89 ALA A CA 1
ATOM 671 C C . ALA A 1 89 ? 27.586 5.969 -35.028 1.00 87.06 89 ALA A C 1
ATOM 673 O O . ALA A 1 89 ? 27.008 5.595 -34.013 1.00 87.06 89 ALA A O 1
ATOM 674 N N . TYR A 1 90 ? 28.156 7.173 -35.131 1.00 88.44 90 TYR A N 1
ATOM 675 C CA . TYR A 1 90 ? 28.145 8.161 -34.053 1.00 88.44 90 TYR A CA 1
ATOM 676 C C . TYR A 1 90 ? 26.722 8.635 -33.706 1.00 88.44 90 TYR A C 1
ATOM 678 O O . TYR A 1 90 ? 26.343 8.651 -32.540 1.00 88.44 90 TYR A O 1
ATOM 686 N N . VAL A 1 91 ? 25.893 8.949 -34.709 1.00 87.38 91 VAL A N 1
ATOM 687 C CA . VAL A 1 91 ? 24.488 9.349 -34.484 1.00 87.38 91 VAL A CA 1
ATOM 688 C C . VAL A 1 91 ? 23.676 8.223 -33.834 1.00 87.38 91 VAL A C 1
ATOM 690 O O . VAL A 1 91 ? 22.857 8.481 -32.951 1.00 87.38 91 VAL A O 1
ATOM 693 N N . LEU A 1 92 ? 23.894 6.971 -34.252 1.00 86.94 92 LEU A N 1
ATOM 694 C CA . LEU A 1 92 ? 23.255 5.815 -33.620 1.00 86.94 92 LEU A CA 1
ATOM 695 C C . LEU A 1 92 ? 23.709 5.630 -32.168 1.00 86.94 92 LEU A C 1
ATOM 697 O O . LEU A 1 92 ? 22.880 5.310 -31.320 1.00 86.94 92 LEU A O 1
ATOM 701 N N . ASP A 1 93 ? 24.993 5.838 -31.878 1.00 90.25 93 ASP A N 1
ATOM 702 C CA . ASP A 1 93 ? 25.531 5.759 -30.518 1.00 90.25 93 ASP A CA 1
ATOM 703 C C . ASP A 1 93 ? 24.902 6.819 -29.601 1.00 90.25 93 ASP A C 1
ATOM 705 O O . ASP A 1 93 ? 24.350 6.478 -28.554 1.00 90.25 93 ASP A O 1
ATOM 709 N N . ASP A 1 94 ? 24.853 8.079 -30.042 1.00 88.81 94 ASP A N 1
ATOM 710 C CA . ASP A 1 94 ? 24.210 9.169 -29.297 1.00 88.81 94 ASP A CA 1
ATOM 711 C C . ASP A 1 94 ? 22.719 8.890 -29.032 1.00 88.81 94 ASP A C 1
ATOM 713 O O . ASP A 1 94 ? 22.226 9.105 -27.916 1.00 88.81 94 ASP A O 1
ATOM 717 N N . ARG A 1 95 ? 21.997 8.356 -30.028 1.00 88.31 95 ARG A N 1
ATOM 718 C CA . ARG A 1 95 ? 20.584 7.956 -29.890 1.00 88.31 95 ARG A CA 1
ATOM 719 C C . ARG A 1 95 ? 20.421 6.806 -28.894 1.00 88.31 95 ARG A C 1
ATOM 721 O O . ARG A 1 95 ? 19.560 6.878 -28.018 1.00 88.31 95 ARG A O 1
ATOM 728 N N . ASN A 1 96 ? 21.268 5.780 -28.967 1.00 89.38 96 ASN A N 1
ATOM 729 C CA . ASN A 1 96 ? 21.252 4.663 -28.020 1.00 89.38 96 ASN A CA 1
ATOM 730 C C . ASN A 1 96 ? 21.535 5.132 -26.586 1.00 89.38 96 ASN A C 1
ATOM 732 O O . ASN A 1 96 ? 20.847 4.719 -25.652 1.00 89.38 96 ASN A O 1
ATOM 736 N N . LEU A 1 97 ? 22.495 6.042 -26.400 1.00 93.94 97 LEU A N 1
ATOM 737 C CA . LEU A 1 97 ? 22.784 6.643 -25.097 1.00 93.94 97 LEU A CA 1
ATOM 738 C C . LEU A 1 97 ? 21.600 7.456 -24.563 1.00 93.94 97 LEU A C 1
ATOM 740 O O . LEU A 1 97 ? 21.313 7.404 -23.367 1.00 93.94 97 LEU A O 1
ATOM 744 N N . ALA A 1 98 ? 20.894 8.191 -25.425 1.00 91.75 98 ALA A N 1
ATOM 745 C CA . ALA A 1 98 ? 19.683 8.908 -25.035 1.00 91.75 98 ALA A CA 1
ATOM 746 C C . ALA A 1 98 ? 18.564 7.953 -24.584 1.00 91.75 98 ALA A C 1
ATOM 748 O O . ALA A 1 98 ? 17.930 8.206 -23.558 1.00 91.75 98 ALA A O 1
ATOM 749 N N . PHE A 1 99 ? 18.364 6.830 -25.281 1.00 90.19 99 PHE A N 1
ATOM 750 C CA . PHE A 1 99 ? 17.410 5.801 -24.854 1.00 90.19 99 PHE A CA 1
ATOM 751 C C . PHE A 1 99 ? 17.764 5.185 -23.510 1.00 90.19 99 PHE A C 1
ATOM 753 O O . PHE A 1 99 ? 16.899 5.079 -22.645 1.00 90.19 99 PHE A O 1
ATOM 760 N N . LEU A 1 100 ? 19.031 4.830 -23.308 1.00 95.38 100 LEU A N 1
ATOM 761 C CA . LEU A 1 100 ? 19.480 4.268 -22.039 1.00 95.38 100 LEU A CA 1
ATOM 762 C C . LEU A 1 100 ? 19.276 5.250 -20.882 1.00 95.38 100 LEU A C 1
ATOM 764 O O . LEU A 1 100 ? 18.828 4.835 -19.817 1.00 95.38 100 LEU A O 1
ATOM 768 N N . ARG A 1 101 ? 19.553 6.547 -21.082 1.00 95.56 101 ARG A N 1
ATOM 769 C CA . ARG A 1 101 ? 19.303 7.578 -20.060 1.00 95.56 101 ARG A CA 1
ATOM 770 C C . ARG A 1 101 ? 17.825 7.663 -19.685 1.00 95.56 101 ARG A C 1
ATOM 772 O O . ARG A 1 101 ? 17.517 7.535 -18.506 1.00 95.56 101 ARG A O 1
ATOM 779 N N . ARG A 1 102 ? 16.933 7.774 -20.675 1.00 95.38 102 ARG A N 1
ATOM 780 C CA . ARG A 1 102 ? 15.478 7.815 -20.440 1.00 95.38 102 ARG A CA 1
ATOM 781 C C . ARG A 1 102 ? 14.977 6.556 -19.729 1.00 95.38 102 ARG A C 1
ATOM 783 O O . ARG A 1 102 ? 14.239 6.651 -18.757 1.00 95.38 102 ARG A O 1
ATOM 790 N N . ALA A 1 103 ? 15.437 5.376 -20.147 1.00 94.56 103 ALA A N 1
ATOM 791 C CA . ALA A 1 103 ? 15.079 4.117 -19.493 1.00 94.56 103 ALA A CA 1
ATOM 792 C C . ALA A 1 103 ? 15.552 4.061 -18.030 1.00 94.56 103 ALA A C 1
ATOM 794 O O . ALA A 1 103 ? 14.818 3.609 -17.152 1.00 94.56 103 ALA A O 1
ATOM 795 N N . HIS A 1 104 ? 16.771 4.532 -17.750 1.00 96.88 104 HIS A N 1
ATOM 796 C CA . HIS A 1 104 ? 17.287 4.630 -16.386 1.00 96.88 104 HIS A CA 1
ATOM 797 C C . HIS A 1 104 ? 16.518 5.635 -15.522 1.00 96.88 104 HIS A C 1
ATOM 799 O O . HIS A 1 104 ? 16.326 5.373 -14.334 1.00 96.88 104 HIS A O 1
ATOM 805 N N . GLU A 1 105 ? 16.094 6.762 -16.091 1.00 96.12 105 GLU A N 1
ATOM 806 C CA . GLU A 1 105 ? 15.258 7.758 -15.415 1.00 96.12 105 GLU A CA 1
ATOM 807 C C . GLU A 1 105 ? 13.892 7.164 -15.059 1.00 96.12 105 GLU A C 1
ATOM 809 O O . GLU A 1 105 ? 13.552 7.150 -13.876 1.00 96.12 105 GLU A O 1
ATOM 814 N 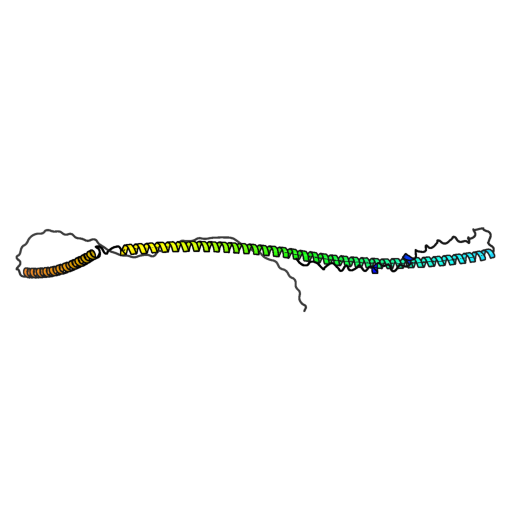N . GLY A 1 106 ? 13.205 6.531 -16.016 1.00 95.06 106 GLY A N 1
ATOM 815 C CA . GLY A 1 106 ? 11.934 5.841 -15.765 1.00 95.06 106 GLY A CA 1
ATOM 816 C C . GLY A 1 106 ? 12.054 4.746 -14.699 1.00 95.06 106 GLY A C 1
ATOM 817 O O . GLY A 1 106 ? 11.307 4.731 -13.726 1.00 95.06 106 GLY A O 1
ATOM 818 N N . CYS A 1 107 ? 13.088 3.897 -14.774 1.00 96.62 107 CYS A N 1
ATOM 819 C CA . CYS A 1 107 ? 13.327 2.874 -13.747 1.00 96.62 107 CYS A CA 1
ATOM 820 C C . CYS A 1 107 ? 13.551 3.479 -12.351 1.00 96.62 107 CYS A C 1
ATOM 822 O O . CYS A 1 107 ? 13.193 2.879 -11.336 1.00 96.62 107 CYS A O 1
ATOM 824 N N . ARG A 1 108 ? 14.193 4.649 -12.271 1.00 97.75 108 ARG A N 1
ATOM 825 C CA . ARG A 1 108 ? 14.426 5.340 -11.002 1.00 97.75 108 ARG A CA 1
ATOM 826 C C . ARG A 1 108 ? 13.132 5.929 -10.447 1.00 97.75 108 ARG A C 1
ATOM 828 O O . ARG A 1 108 ? 12.917 5.837 -9.240 1.00 97.75 108 ARG A O 1
ATOM 835 N N . GLU A 1 109 ? 12.306 6.525 -11.297 1.00 97.50 109 GLU A N 1
ATOM 836 C CA . GLU A 1 109 ? 10.992 7.056 -10.928 1.00 97.50 109 GLU A CA 1
ATOM 837 C C . GLU A 1 109 ? 10.079 5.942 -10.412 1.00 97.50 109 GLU A C 1
ATOM 839 O O . GLU A 1 109 ? 9.547 6.056 -9.305 1.00 97.50 109 GLU A O 1
ATOM 844 N N . ASP A 1 110 ? 10.021 4.815 -11.121 1.00 97.12 110 ASP A N 1
ATOM 845 C CA . ASP A 1 110 ? 9.269 3.629 -10.711 1.00 97.12 110 ASP A CA 1
ATOM 846 C C . ASP A 1 110 ? 9.741 3.080 -9.362 1.00 97.12 110 ASP A C 1
ATOM 848 O O . ASP A 1 110 ? 8.926 2.746 -8.499 1.00 97.12 110 ASP A O 1
ATOM 852 N N . MET A 1 111 ? 11.058 3.022 -9.126 1.00 97.94 111 MET A N 1
ATOM 853 C CA . MET A 1 111 ? 11.590 2.605 -7.824 1.00 97.94 111 MET A CA 1
ATOM 854 C C . MET A 1 111 ? 11.174 3.553 -6.695 1.00 97.94 111 MET A C 1
ATOM 856 O O . MET A 1 111 ? 10.802 3.082 -5.620 1.00 97.94 111 MET A O 1
ATOM 860 N N . ILE A 1 112 ? 11.210 4.870 -6.923 1.00 98.00 112 ILE A N 1
ATOM 861 C CA . ILE A 1 112 ? 10.781 5.866 -5.929 1.00 98.00 112 ILE A CA 1
ATOM 862 C C . ILE A 1 112 ? 9.280 5.719 -5.648 1.00 98.00 112 ILE A C 1
ATOM 864 O O . ILE A 1 112 ? 8.854 5.742 -4.491 1.00 98.00 112 ILE A O 1
ATOM 868 N N . MET A 1 113 ? 8.468 5.536 -6.691 1.00 98.12 113 MET A N 1
ATOM 869 C CA . MET A 1 113 ? 7.029 5.306 -6.561 1.00 98.12 113 MET A CA 1
ATOM 870 C C . MET A 1 113 ? 6.723 4.019 -5.793 1.00 98.12 113 MET A C 1
ATOM 872 O O . MET A 1 113 ? 5.872 4.020 -4.896 1.00 98.12 113 MET A O 1
ATOM 876 N N . LEU A 1 114 ? 7.449 2.937 -6.078 1.00 98.31 114 LEU A N 1
ATOM 877 C CA . LEU A 1 114 ? 7.327 1.673 -5.360 1.00 98.31 114 LEU A CA 1
ATOM 878 C C . LEU A 1 114 ? 7.703 1.827 -3.881 1.00 98.31 114 LEU A C 1
ATOM 880 O O . LEU A 1 114 ? 6.944 1.388 -3.018 1.00 98.31 114 LEU A O 1
ATOM 884 N N . GLU A 1 115 ? 8.825 2.478 -3.570 1.00 98.50 115 GLU A N 1
ATOM 885 C CA . GLU A 1 115 ? 9.262 2.725 -2.190 1.00 98.50 115 GLU A CA 1
ATOM 886 C C . GLU A 1 115 ? 8.221 3.543 -1.412 1.00 98.50 115 GLU A C 1
ATOM 888 O O . GLU A 1 115 ? 7.802 3.149 -0.321 1.00 98.50 115 GLU A O 1
ATOM 893 N N . ASN A 1 116 ? 7.715 4.628 -2.004 1.00 98.38 116 ASN A N 1
ATOM 894 C CA . ASN A 1 116 ? 6.654 5.442 -1.411 1.00 98.38 116 ASN A CA 1
ATOM 895 C C . ASN A 1 116 ? 5.374 4.633 -1.165 1.00 98.38 116 ASN A C 1
ATOM 897 O O . ASN A 1 116 ? 4.747 4.757 -0.108 1.00 98.38 116 ASN A O 1
ATOM 901 N N . THR A 1 117 ? 5.002 3.775 -2.114 1.00 98.62 117 THR A N 1
ATOM 902 C CA . THR A 1 117 ? 3.831 2.901 -1.995 1.00 98.62 117 THR A CA 1
ATOM 903 C C . THR A 1 117 ? 4.013 1.904 -0.852 1.00 98.62 117 THR A C 1
ATOM 905 O O . THR A 1 117 ? 3.112 1.751 -0.026 1.00 98.62 117 THR A O 1
ATOM 908 N N . LEU A 1 118 ? 5.185 1.279 -0.733 1.00 98.56 118 LEU A N 1
ATOM 909 C CA . LEU A 1 118 ? 5.495 0.358 0.363 1.00 98.56 118 LEU A CA 1
ATOM 910 C C . LEU A 1 118 ? 5.477 1.059 1.728 1.00 98.56 118 LEU A C 1
ATOM 912 O O . LEU A 1 118 ? 4.848 0.552 2.656 1.00 98.56 118 LEU A O 1
ATOM 916 N N . LEU A 1 119 ? 6.061 2.254 1.839 1.00 98.62 119 LEU A N 1
ATOM 917 C CA . LEU A 1 119 ? 6.012 3.057 3.066 1.00 98.62 119 LEU A CA 1
ATOM 918 C C . LEU A 1 119 ? 4.578 3.460 3.437 1.00 98.62 119 LEU A C 1
ATOM 920 O O . LEU A 1 119 ? 4.203 3.446 4.611 1.00 98.62 119 LEU A O 1
ATOM 924 N N . SER A 1 120 ? 3.756 3.819 2.448 1.00 98.06 120 SER A N 1
ATOM 925 C CA . SER A 1 120 ? 2.343 4.146 2.674 1.00 98.06 120 SER A CA 1
ATOM 926 C C . SER A 1 120 ? 1.556 2.937 3.183 1.00 98.06 120 SER A C 1
ATOM 928 O O . SER A 1 120 ? 0.765 3.059 4.121 1.00 98.06 120 SER A O 1
ATOM 930 N N . ARG A 1 121 ? 1.837 1.754 2.626 1.00 98.69 121 ARG A N 1
ATOM 931 C CA . ARG A 1 121 ? 1.238 0.491 3.043 1.00 98.69 121 ARG A CA 1
ATOM 932 C C . ARG A 1 121 ? 1.634 0.141 4.471 1.00 98.69 121 ARG A C 1
ATOM 934 O O . ARG A 1 121 ? 0.764 -0.209 5.258 1.00 98.69 121 ARG A O 1
ATOM 941 N N . GLU A 1 122 ? 2.911 0.272 4.816 1.00 98.69 122 GLU A N 1
ATOM 942 C CA . GLU A 1 122 ? 3.395 -0.002 6.169 1.00 98.69 122 GLU A CA 1
ATOM 943 C C . GLU A 1 122 ? 2.693 0.890 7.206 1.00 98.69 122 GLU A C 1
ATOM 945 O O . GLU A 1 122 ? 2.215 0.401 8.230 1.00 98.69 122 GLU A O 1
ATOM 950 N N . ARG A 1 123 ? 2.540 2.191 6.919 1.00 98.69 123 ARG A N 1
ATOM 951 C CA . ARG A 1 123 ? 1.784 3.114 7.787 1.00 98.69 123 ARG A CA 1
ATOM 952 C C . ARG A 1 123 ? 0.326 2.684 7.945 1.00 98.69 123 ARG A C 1
ATOM 954 O O . ARG A 1 123 ? -0.181 2.654 9.063 1.00 98.69 123 ARG A O 1
ATOM 961 N N . ALA A 1 124 ? -0.335 2.307 6.851 1.00 98.62 124 ALA A N 1
ATOM 962 C CA . ALA A 1 124 ? -1.715 1.833 6.894 1.00 98.62 124 ALA A CA 1
ATOM 963 C C . ALA A 1 124 ? -1.858 0.528 7.702 1.00 98.62 124 ALA A C 1
ATOM 965 O O . ALA A 1 124 ? -2.826 0.361 8.445 1.00 98.62 124 ALA A O 1
ATOM 966 N N . GLU A 1 125 ? -0.892 -0.388 7.604 1.00 98.69 125 GLU A N 1
ATOM 967 C CA . GLU A 1 125 ? -0.853 -1.616 8.405 1.00 98.69 125 GLU A CA 1
ATOM 968 C C . GLU A 1 125 ? -0.684 -1.301 9.901 1.00 98.69 125 GLU A C 1
ATOM 970 O O . GLU A 1 125 ? -1.420 -1.844 10.730 1.00 98.69 125 GLU A O 1
ATOM 975 N N . GLN A 1 126 ? 0.199 -0.362 10.256 1.00 98.81 126 GLN A N 1
ATOM 976 C CA . GLN A 1 126 ? 0.364 0.108 11.638 1.00 98.81 126 GLN A CA 1
ATOM 977 C C . GLN A 1 126 ? -0.925 0.742 12.189 1.00 98.81 126 GLN A C 1
ATOM 979 O O . GLN A 1 126 ? -1.339 0.443 13.312 1.00 98.81 126 GLN A O 1
ATOM 984 N N . GLU A 1 127 ? -1.607 1.573 11.397 1.00 98.75 127 GLU A N 1
ATOM 985 C CA . GLU A 1 127 ? -2.902 2.155 11.768 1.00 98.75 127 GLU A CA 1
ATOM 986 C C . GLU A 1 127 ? -3.983 1.086 11.952 1.00 98.75 127 GLU A C 1
ATOM 988 O O . GLU A 1 127 ? -4.773 1.159 12.898 1.00 98.75 127 GLU A O 1
ATOM 993 N N . CYS A 1 128 ? -4.005 0.060 11.097 1.00 98.69 128 CYS A N 1
ATOM 994 C CA . CYS A 1 128 ? -4.927 -1.063 11.236 1.00 98.69 128 CYS A CA 1
ATOM 995 C C . CYS A 1 128 ? -4.727 -1.793 12.568 1.00 98.69 128 CYS A C 1
ATOM 997 O O . CYS A 1 128 ? -5.713 -2.071 13.253 1.00 98.69 128 CYS A O 1
ATOM 999 N N . VAL A 1 129 ? -3.480 -2.059 12.964 1.00 98.81 129 VAL A N 1
ATOM 1000 C CA . VAL A 1 129 ? -3.168 -2.676 14.264 1.00 98.81 129 VAL A CA 1
ATOM 1001 C C . VAL A 1 129 ? -3.638 -1.780 15.414 1.00 98.81 129 VAL A C 1
ATOM 1003 O O . VAL A 1 129 ? -4.369 -2.235 16.292 1.00 98.81 129 VAL A O 1
ATOM 1006 N N . ALA A 1 130 ? -3.335 -0.479 15.369 1.00 98.69 130 ALA A N 1
ATOM 1007 C CA . ALA A 1 130 ? -3.771 0.464 16.401 1.00 98.69 130 ALA A CA 1
ATOM 1008 C C . ALA A 1 130 ? -5.307 0.545 16.524 1.00 98.69 130 ALA A C 1
ATOM 1010 O O . ALA A 1 130 ? -5.861 0.641 17.626 1.00 98.69 130 ALA A O 1
ATOM 1011 N N . LEU A 1 131 ? -6.024 0.488 15.397 1.00 98.81 131 LEU A N 1
ATOM 1012 C CA . LEU A 1 131 ? -7.485 0.440 15.379 1.00 98.81 131 LEU A CA 1
ATOM 1013 C C . LEU A 1 131 ? -8.022 -0.876 15.948 1.00 98.81 131 LEU A C 1
ATOM 1015 O O . LEU A 1 131 ? -8.996 -0.846 16.704 1.00 98.81 131 LEU A O 1
ATOM 1019 N N . GLN A 1 132 ? -7.397 -2.011 15.631 1.00 98.75 132 GLN A N 1
ATOM 1020 C CA . GLN A 1 132 ? -7.764 -3.311 16.197 1.00 98.75 132 GLN A CA 1
ATOM 1021 C C . GLN A 1 132 ? -7.627 -3.310 17.723 1.00 98.75 132 GLN A C 1
ATOM 1023 O O . GLN A 1 132 ? -8.582 -3.685 18.410 1.00 98.75 132 GLN A O 1
ATOM 1028 N N . ASP A 1 133 ? -6.519 -2.793 18.254 1.00 98.81 133 ASP A N 1
ATOM 1029 C CA . ASP A 1 133 ? -6.294 -2.660 19.698 1.00 98.81 133 ASP A CA 1
ATOM 1030 C C . ASP A 1 133 ? -7.343 -1.759 20.354 1.00 98.81 133 ASP A C 1
ATOM 1032 O O . ASP A 1 133 ? -7.938 -2.091 21.387 1.00 98.81 133 ASP A O 1
ATOM 1036 N N . ARG A 1 134 ? -7.648 -0.619 19.724 1.00 98.81 134 ARG A N 1
ATOM 1037 C CA . ARG A 1 134 ? -8.672 0.302 20.226 1.00 98.81 134 ARG A CA 1
ATOM 1038 C C . ARG A 1 134 ? -10.055 -0.344 20.244 1.00 98.81 134 ARG A C 1
ATOM 1040 O O . ARG A 1 134 ? -10.807 -0.150 21.204 1.00 98.81 134 ARG A O 1
ATOM 1047 N N . VAL A 1 135 ? -10.394 -1.109 19.209 1.00 98.88 135 VAL A N 1
ATOM 1048 C CA . VAL A 1 135 ? -11.655 -1.853 19.117 1.00 98.88 135 VAL A CA 1
ATOM 1049 C C . VAL A 1 135 ? -11.715 -2.960 20.171 1.00 98.88 135 VAL A C 1
ATOM 1051 O O . VAL A 1 135 ? -12.747 -3.102 20.829 1.00 98.88 135 VAL A O 1
ATOM 1054 N N . ALA A 1 136 ? -10.624 -3.691 20.404 1.00 98.81 136 ALA A N 1
ATOM 1055 C CA . ALA A 1 136 ? -10.537 -4.669 21.486 1.00 98.81 136 ALA A CA 1
ATOM 1056 C C . ALA A 1 136 ? -10.779 -4.010 22.856 1.00 98.81 136 ALA A C 1
ATOM 1058 O O . ALA A 1 136 ? -11.633 -4.463 23.619 1.00 98.81 136 ALA A O 1
ATOM 1059 N N . GLY A 1 137 ? -10.137 -2.869 23.126 1.00 98.81 137 GLY A N 1
ATOM 1060 C CA . GLY A 1 137 ? -10.344 -2.114 24.365 1.00 98.81 137 GLY A CA 1
ATOM 1061 C C . GLY A 1 137 ? -11.764 -1.549 24.524 1.00 98.81 137 GLY A C 1
ATOM 1062 O O . GLY A 1 137 ? -12.272 -1.424 25.640 1.00 98.81 137 GLY A O 1
ATOM 1063 N N . LEU A 1 138 ? -12.445 -1.196 23.428 1.00 98.81 138 LEU A N 1
ATOM 1064 C CA . LEU A 1 138 ? -13.862 -0.814 23.465 1.00 98.81 138 LEU A CA 1
ATOM 1065 C C . LEU A 1 138 ? -14.771 -2.003 23.788 1.00 98.81 138 LEU A C 1
ATOM 1067 O O . LEU A 1 138 ? -15.679 -1.845 24.600 1.00 98.81 138 LEU A O 1
ATOM 1071 N N . ARG A 1 139 ? -14.508 -3.182 23.215 1.00 98.88 139 ARG A N 1
ATOM 1072 C CA . ARG A 1 139 ? -15.266 -4.407 23.516 1.00 98.88 139 ARG A CA 1
ATOM 1073 C C . ARG A 1 139 ? -15.119 -4.828 24.973 1.00 98.88 139 ARG A C 1
ATOM 1075 O O . ARG A 1 139 ? -16.110 -5.146 25.615 1.00 98.88 139 ARG A O 1
ATOM 1082 N N . ASP A 1 140 ? -13.909 -4.757 25.512 1.00 98.88 140 ASP A N 1
ATOM 1083 C CA . ASP A 1 140 ? -13.638 -5.041 26.922 1.00 98.88 140 ASP A CA 1
ATOM 1084 C C . ASP A 1 140 ? -14.373 -4.057 27.860 1.00 98.88 140 ASP A C 1
ATOM 1086 O O . ASP A 1 140 ? -15.027 -4.457 28.827 1.00 98.88 140 ASP A O 1
ATOM 1090 N N . ARG A 1 141 ? -14.380 -2.756 27.526 1.00 98.81 141 ARG A N 1
ATOM 1091 C CA . ARG A 1 141 ? -15.208 -1.763 28.236 1.00 98.81 141 ARG A CA 1
ATOM 1092 C C . ARG A 1 141 ? -16.699 -2.083 28.165 1.00 98.81 141 ARG A C 1
ATOM 1094 O O . ARG A 1 141 ? -17.360 -2.000 29.197 1.00 98.81 141 ARG A O 1
ATOM 1101 N N . ALA A 1 142 ? -17.210 -2.438 26.988 1.00 98.81 142 ALA A N 1
ATOM 1102 C CA . ALA A 1 142 ? -18.609 -2.818 26.815 1.00 98.81 142 ALA A CA 1
ATOM 1103 C C . ALA A 1 142 ? -18.959 -4.033 27.688 1.00 98.81 142 ALA A C 1
ATOM 1105 O O . ALA A 1 142 ? -19.885 -3.951 28.486 1.00 98.81 142 ALA A O 1
ATOM 1106 N N . GLY A 1 143 ? -18.130 -5.082 27.673 1.00 98.75 143 GLY A N 1
ATOM 1107 C CA . GLY A 1 143 ? -18.330 -6.261 28.519 1.00 98.75 143 GLY A CA 1
ATOM 1108 C C . GLY A 1 143 ? -18.352 -5.940 30.019 1.00 98.75 143 GLY A C 1
ATOM 1109 O O . GLY A 1 143 ? -19.154 -6.499 30.768 1.00 98.75 143 GLY A O 1
ATOM 1110 N N . ARG A 1 144 ? -17.531 -4.987 30.484 1.00 98.75 144 ARG A N 1
ATOM 1111 C CA . ARG A 1 144 ? -17.605 -4.511 31.879 1.00 98.75 144 ARG A CA 1
ATOM 1112 C C . ARG A 1 144 ? -18.896 -3.766 32.195 1.00 98.75 144 ARG A C 1
ATOM 1114 O O . ARG A 1 144 ? -19.404 -3.912 33.308 1.00 98.75 144 ARG A O 1
ATOM 1121 N N . VAL A 1 145 ? -19.391 -2.954 31.260 1.00 98.81 145 VAL A N 1
ATOM 1122 C CA . VAL A 1 145 ? -20.672 -2.251 31.406 1.00 98.81 145 VAL A CA 1
ATOM 1123 C C . VAL A 1 145 ? -21.809 -3.264 31.462 1.00 98.81 145 VAL A C 1
ATOM 1125 O O . VAL A 1 145 ? -22.591 -3.209 32.404 1.00 98.81 145 VAL A O 1
ATOM 1128 N N . ASP A 1 146 ? -21.837 -4.241 30.558 1.00 98.81 146 ASP A N 1
ATOM 1129 C CA . ASP A 1 146 ? -22.849 -5.302 30.544 1.00 98.81 146 ASP A CA 1
ATOM 1130 C C . ASP A 1 146 ? -22.853 -6.086 31.863 1.00 98.81 146 ASP A C 1
ATOM 1132 O O . ASP A 1 146 ? -23.900 -6.286 32.480 1.00 98.81 146 ASP A O 1
ATOM 1136 N N . ALA A 1 147 ? -21.672 -6.441 32.378 1.00 98.75 147 ALA A N 1
ATOM 1137 C CA . ALA A 1 147 ? -21.550 -7.099 33.676 1.00 98.75 147 ALA A CA 1
ATOM 1138 C C . ALA A 1 147 ? -22.028 -6.213 34.843 1.00 98.75 147 ALA A C 1
ATOM 1140 O O . ALA A 1 147 ? -22.582 -6.716 35.821 1.00 98.75 147 ALA A O 1
ATOM 1141 N N . ALA A 1 148 ? -21.802 -4.897 34.780 1.00 98.75 148 ALA A N 1
ATOM 1142 C CA . ALA A 1 148 ? -22.297 -3.959 35.786 1.00 98.75 148 ALA A CA 1
ATOM 1143 C C . ALA A 1 148 ? -23.822 -3.806 35.726 1.00 98.75 148 ALA A C 1
ATOM 1145 O O . ALA A 1 148 ? -24.465 -3.797 36.776 1.00 98.75 148 ALA A O 1
ATOM 1146 N N . VAL A 1 149 ? -24.395 -3.747 34.522 1.00 98.75 149 VAL A N 1
ATOM 1147 C CA . VAL A 1 149 ? -25.846 -3.728 34.303 1.00 98.75 149 VAL A CA 1
ATOM 1148 C C . VAL A 1 149 ? -26.478 -5.006 34.847 1.00 98.75 149 VAL A C 1
ATOM 1150 O O . VAL A 1 149 ? -27.423 -4.918 35.622 1.00 98.75 149 VAL A O 1
ATOM 1153 N N . ALA A 1 150 ? -25.913 -6.177 34.545 1.00 98.62 150 ALA A N 1
ATOM 1154 C CA . ALA A 1 150 ? -26.406 -7.451 35.065 1.00 98.62 150 ALA A CA 1
ATOM 1155 C C . ALA A 1 150 ? -26.406 -7.494 36.604 1.00 98.62 150 ALA A C 1
ATOM 1157 O O . ALA A 1 150 ? -27.397 -7.889 37.213 1.00 98.62 150 ALA A O 1
ATOM 1158 N N . ARG A 1 151 ? -25.326 -7.025 37.253 1.00 98.75 151 ARG A N 1
ATOM 1159 C CA . ARG A 1 151 ? -25.275 -6.920 38.724 1.00 98.75 151 ARG A CA 1
ATOM 1160 C C . ARG A 1 151 ? -26.327 -5.964 39.278 1.00 98.75 151 ARG A C 1
ATOM 1162 O O . ARG A 1 151 ? -26.903 -6.251 40.322 1.00 98.75 151 ARG A O 1
ATOM 1169 N N . ARG A 1 152 ? -26.560 -4.835 38.604 1.00 98.62 152 ARG A N 1
ATOM 1170 C CA . ARG A 1 152 ? -27.580 -3.868 39.014 1.00 98.62 152 ARG A CA 1
ATOM 1171 C C . ARG A 1 152 ? -28.974 -4.484 38.939 1.00 98.62 152 ARG A C 1
ATOM 1173 O O . ARG A 1 152 ? -29.689 -4.411 39.929 1.00 98.62 152 ARG A O 1
ATOM 1180 N N . LEU A 1 153 ? -29.325 -5.115 37.822 1.00 98.69 153 LEU A N 1
ATOM 1181 C CA . LEU A 1 153 ? -30.625 -5.772 37.661 1.00 98.69 153 LEU A CA 1
ATOM 1182 C C . LEU A 1 153 ? -30.833 -6.848 38.733 1.00 98.69 153 LEU A C 1
ATOM 1184 O O . LEU A 1 153 ? -31.833 -6.814 39.436 1.00 98.69 153 LEU A O 1
ATOM 1188 N N . ALA A 1 154 ? -29.829 -7.696 38.977 1.00 98.62 154 ALA A N 1
ATOM 1189 C CA . ALA A 1 154 ? -29.895 -8.690 40.050 1.00 98.62 154 ALA A CA 1
ATOM 1190 C C . ALA A 1 154 ? -30.080 -8.060 41.444 1.00 98.62 154 ALA A C 1
ATO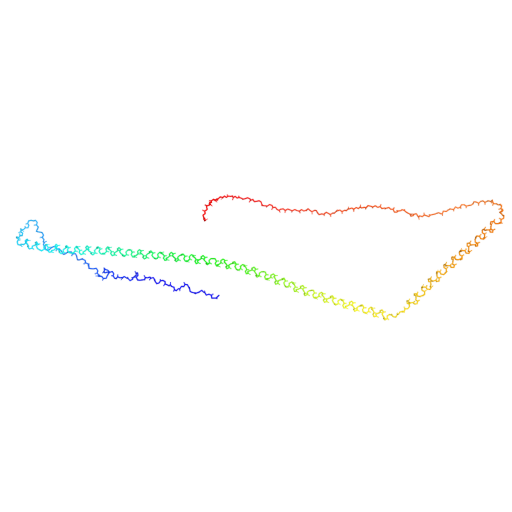M 1192 O O . ALA A 1 154 ? -30.775 -8.614 42.293 1.00 98.62 154 ALA A O 1
ATOM 1193 N N . SER A 1 155 ? -29.463 -6.900 41.703 1.00 98.31 155 SER A N 1
ATOM 1194 C CA . SER A 1 155 ? -29.685 -6.175 42.958 1.00 98.31 155 SER A CA 1
ATOM 1195 C C . SER A 1 155 ? -31.086 -5.570 43.045 1.00 98.31 155 SER A C 1
ATOM 1197 O O . SER A 1 155 ? -31.675 -5.599 44.120 1.00 98.31 155 SER A O 1
ATOM 1199 N N . GLU A 1 156 ? -31.633 -5.066 41.936 1.00 98.69 156 GLU A N 1
ATOM 1200 C CA . GLU A 1 156 ? -32.998 -4.536 41.873 1.00 98.69 156 GLU A CA 1
ATOM 1201 C C . GLU A 1 156 ? -34.015 -5.650 42.150 1.00 98.69 156 GLU A C 1
ATOM 1203 O O . GLU A 1 156 ? -34.858 -5.482 43.032 1.00 98.69 156 GLU A O 1
ATOM 1208 N N . ASP A 1 157 ? -33.853 -6.815 41.520 1.00 98.50 157 ASP A N 1
ATOM 1209 C CA . ASP A 1 157 ? -34.681 -8.002 41.765 1.00 98.50 157 ASP A CA 1
ATOM 1210 C C . ASP A 1 157 ? -34.614 -8.435 43.239 1.00 98.50 157 ASP A C 1
ATOM 1212 O O . ASP A 1 157 ? -35.644 -8.578 43.899 1.00 98.50 157 ASP A O 1
ATOM 1216 N N . ALA A 1 158 ? -33.409 -8.530 43.812 1.00 98.19 158 ALA A N 1
ATOM 1217 C CA . ALA A 1 158 ? -33.236 -8.878 45.223 1.00 98.19 158 ALA A CA 1
ATOM 1218 C C . ALA A 1 158 ? -33.879 -7.847 46.172 1.00 98.19 158 ALA A C 1
ATOM 1220 O O . ALA A 1 158 ? -34.440 -8.212 47.207 1.00 98.19 158 ALA A O 1
ATOM 1221 N N . THR A 1 159 ? -33.817 -6.551 45.846 1.00 98.25 159 THR A N 1
ATOM 1222 C CA . THR A 1 159 ? -34.493 -5.517 46.645 1.00 98.25 159 THR A CA 1
ATOM 1223 C C . THR A 1 159 ? -36.011 -5.576 46.512 1.00 98.25 159 THR A C 1
ATOM 1225 O O . THR A 1 159 ? -36.705 -5.339 47.501 1.00 98.25 159 THR A O 1
ATOM 1228 N N . ALA A 1 160 ? -36.534 -5.928 45.336 1.00 98.31 160 ALA A N 1
ATOM 1229 C CA . ALA A 1 160 ? -37.963 -6.126 45.126 1.00 98.31 160 ALA A CA 1
ATOM 1230 C C . ALA A 1 160 ? -38.479 -7.316 45.951 1.00 98.31 160 ALA A C 1
ATOM 1232 O O . ALA A 1 160 ? -39.486 -7.190 46.649 1.00 98.31 160 ALA A O 1
ATOM 1233 N N . GLU A 1 161 ? -37.746 -8.432 45.968 1.00 98.12 161 GLU A N 1
ATOM 1234 C CA . GLU A 1 161 ? -38.055 -9.589 46.817 1.00 98.12 161 GLU A CA 1
ATOM 1235 C C . GLU A 1 161 ? -38.055 -9.224 48.310 1.00 98.12 161 GLU A C 1
ATOM 1237 O O . GLU A 1 161 ? -38.993 -9.558 49.038 1.00 98.12 161 GLU A O 1
ATOM 1242 N N . GLN A 1 162 ? -37.041 -8.484 48.774 1.00 98.25 162 GLN A N 1
ATOM 1243 C CA . GLN A 1 162 ? -36.974 -8.013 50.164 1.00 98.25 162 GLN A CA 1
ATOM 1244 C C . GLN A 1 162 ? -38.140 -7.087 50.519 1.00 98.25 162 GLN A C 1
ATOM 1246 O O . GLN A 1 162 ? -38.692 -7.177 51.618 1.00 98.25 162 GLN A O 1
ATOM 1251 N N . TYR A 1 163 ? -38.523 -6.201 49.601 1.00 98.31 163 TYR A N 1
ATOM 1252 C CA . TYR A 1 163 ? -39.652 -5.302 49.792 1.00 98.31 163 TYR A CA 1
ATOM 1253 C C . TYR A 1 163 ? -40.967 -6.074 49.944 1.00 98.31 163 TYR A C 1
ATOM 1255 O O . TYR A 1 163 ? -41.715 -5.811 50.886 1.00 98.31 163 TYR A O 1
ATOM 1263 N N . HIS A 1 164 ? -41.225 -7.064 49.085 1.00 98.31 164 HIS A N 1
ATOM 1264 C CA . HIS A 1 164 ? -42.412 -7.914 49.196 1.00 98.31 164 HIS A CA 1
ATOM 1265 C C . HIS A 1 164 ? -42.426 -8.728 50.494 1.00 98.31 164 HIS A C 1
ATOM 1267 O O . HIS A 1 164 ? -43.433 -8.733 51.197 1.00 98.31 164 HIS A O 1
ATOM 1273 N N . ALA A 1 165 ? -41.292 -9.310 50.895 1.00 98.25 165 ALA A N 1
ATOM 1274 C CA . ALA A 1 165 ? -41.194 -10.023 52.168 1.00 98.25 165 ALA A CA 1
ATOM 1275 C C . ALA A 1 165 ? -41.501 -9.117 53.379 1.00 98.25 165 ALA A C 1
ATOM 1277 O O . ALA A 1 165 ? -42.146 -9.547 54.337 1.00 98.25 165 ALA A O 1
ATOM 1278 N N . LEU A 1 166 ? -41.062 -7.854 53.347 1.00 98.38 166 LEU A N 1
ATOM 1279 C CA . LEU A 1 166 ? -41.395 -6.869 54.381 1.00 98.38 166 LEU A CA 1
ATOM 1280 C C . LEU A 1 166 ? -42.878 -6.481 54.360 1.00 98.38 166 LEU A C 1
ATOM 1282 O O . LEU A 1 166 ? -43.469 -6.316 55.428 1.00 98.38 166 LEU A O 1
ATOM 1286 N N . GLN A 1 167 ? -43.491 -6.353 53.180 1.00 98.44 167 GLN A N 1
ATOM 1287 C CA . GLN A 1 167 ? -44.934 -6.121 53.065 1.00 98.44 167 GLN A CA 1
ATOM 1288 C C . GLN A 1 167 ? -45.740 -7.274 53.675 1.00 98.44 167 GLN A C 1
ATOM 1290 O O . GLN A 1 167 ? -46.664 -7.017 54.448 1.00 98.44 167 GLN A O 1
ATOM 1295 N N . ASP A 1 168 ? -45.357 -8.522 53.403 1.00 98.19 168 ASP A N 1
ATOM 1296 C CA . ASP A 1 168 ? -46.013 -9.706 53.969 1.00 98.19 168 ASP A CA 1
ATOM 1297 C C . ASP A 1 168 ? -45.883 -9.746 55.497 1.00 98.19 168 ASP A C 1
ATOM 1299 O O . ASP A 1 168 ? -46.860 -9.988 56.210 1.00 98.19 168 ASP A O 1
ATOM 1303 N N . GLN A 1 169 ? -44.693 -9.438 56.028 1.00 98.06 169 GLN A N 1
ATOM 1304 C CA . GLN A 1 169 ? -44.471 -9.326 57.474 1.00 98.06 169 GLN A CA 1
ATOM 1305 C C . GLN A 1 169 ? -45.322 -8.219 58.099 1.00 98.06 169 GLN A C 1
ATOM 1307 O O . GLN A 1 169 ? -45.897 -8.409 59.174 1.00 98.06 169 GLN A O 1
ATOM 1312 N N . PHE A 1 170 ? -45.428 -7.069 57.431 1.00 98.19 170 PHE A N 1
ATOM 1313 C CA . PHE A 1 170 ? -46.264 -5.970 57.893 1.00 98.19 170 PHE A CA 1
ATOM 1314 C C . PHE A 1 170 ? -47.740 -6.380 57.927 1.00 98.19 170 PHE A C 1
ATOM 1316 O O . PHE A 1 170 ? -48.386 -6.213 58.962 1.00 98.19 170 PHE A O 1
ATOM 1323 N N . ALA A 1 171 ? -48.251 -6.996 56.859 1.00 98.06 171 ALA A N 1
ATOM 1324 C CA . ALA A 1 171 ? -49.621 -7.498 56.796 1.00 98.06 171 ALA A CA 1
ATOM 1325 C C . ALA A 1 171 ? -49.904 -8.540 57.894 1.00 98.06 171 ALA A C 1
ATOM 1327 O O . ALA A 1 171 ? -50.922 -8.449 58.582 1.00 98.06 171 ALA A O 1
ATOM 1328 N N . ALA A 1 172 ? -48.978 -9.475 58.131 1.00 97.69 172 ALA A N 1
ATOM 1329 C CA . ALA A 1 172 ? -49.084 -10.450 59.215 1.00 97.69 172 ALA A CA 1
ATOM 1330 C C . ALA A 1 172 ? -49.101 -9.781 60.602 1.00 97.69 172 ALA A C 1
ATOM 1332 O O . ALA A 1 172 ? -49.919 -10.131 61.453 1.00 97.69 172 ALA A O 1
ATOM 1333 N N . SER A 1 173 ? -48.242 -8.781 60.829 1.00 97.56 173 SER A N 1
ATOM 1334 C CA . SER A 1 173 ? -48.221 -8.020 62.084 1.00 97.56 173 SER A CA 1
ATOM 1335 C C . SER A 1 173 ? -49.517 -7.234 62.304 1.00 97.56 173 SER A C 1
ATOM 1337 O O . SER A 1 173 ? -50.037 -7.192 63.418 1.00 97.56 173 SER A O 1
ATOM 1339 N N . GLN A 1 174 ? -50.087 -6.670 61.239 1.00 98.06 174 GLN A N 1
ATOM 1340 C CA . GLN A 1 174 ? -51.351 -5.951 61.290 1.00 98.06 174 GLN A CA 1
ATOM 1341 C C . GLN A 1 174 ? -52.509 -6.903 61.603 1.00 98.06 174 GLN A C 1
ATOM 1343 O O . GLN A 1 174 ? -53.324 -6.586 62.468 1.00 98.06 174 GLN A O 1
ATOM 1348 N N . ALA A 1 175 ? -52.536 -8.088 60.982 1.00 97.12 175 ALA A N 1
ATOM 1349 C CA . ALA A 1 175 ? -53.507 -9.136 61.287 1.00 97.12 175 ALA A CA 1
ATOM 1350 C C . ALA A 1 175 ? -53.433 -9.571 62.764 1.00 97.12 175 ALA A C 1
ATOM 1352 O O . ALA A 1 175 ? -54.463 -9.658 63.435 1.00 97.12 175 ALA A O 1
ATOM 1353 N N . LEU A 1 176 ? -52.221 -9.753 63.304 1.00 97.62 176 LEU A N 1
ATOM 1354 C CA . LEU A 1 176 ? -52.012 -10.044 64.727 1.00 97.62 176 LEU A CA 1
ATOM 1355 C C . LEU A 1 176 ? -52.552 -8.928 65.626 1.00 97.62 176 LEU A C 1
ATOM 1357 O O . LEU A 1 176 ? -53.254 -9.214 66.590 1.00 97.62 176 LEU A O 1
ATOM 1361 N N . VAL A 1 177 ? -52.268 -7.660 65.311 1.00 97.25 177 VAL A N 1
ATOM 1362 C CA . VAL A 1 177 ? -52.795 -6.518 66.076 1.00 97.25 177 VAL A CA 1
ATOM 1363 C C . VAL A 1 177 ? -54.322 -6.482 66.026 1.00 97.25 177 VAL A C 1
ATOM 1365 O O . VAL A 1 177 ? -54.955 -6.255 67.059 1.00 97.25 177 VAL A O 1
ATOM 1368 N N . THR A 1 178 ? -54.931 -6.723 64.861 1.00 96.31 178 THR A N 1
ATOM 1369 C CA . THR A 1 178 ? -56.395 -6.766 64.741 1.00 96.31 178 THR A CA 1
ATOM 1370 C C . THR A 1 178 ? -57.007 -7.905 65.548 1.00 96.31 178 THR A C 1
ATOM 1372 O O . THR A 1 178 ? -58.003 -7.674 66.228 1.00 96.31 178 THR A O 1
ATOM 1375 N N . ASP A 1 179 ? -56.389 -9.089 65.551 1.00 96.94 179 ASP A N 1
ATOM 1376 C CA . ASP A 1 179 ? -56.853 -10.235 66.337 1.00 96.94 179 ASP A CA 1
ATOM 1377 C C . ASP A 1 179 ? -56.744 -9.963 67.843 1.00 96.94 179 ASP A C 1
ATOM 1379 O O . ASP A 1 179 ? -57.717 -10.107 68.576 1.00 96.94 179 ASP A O 1
ATOM 1383 N N . LEU A 1 180 ? -55.606 -9.441 68.308 1.00 94.69 180 LEU A N 1
ATOM 1384 C CA . LEU A 1 180 ? -55.406 -9.074 69.714 1.00 94.69 180 LEU A CA 1
ATOM 1385 C C . LEU A 1 180 ? -56.388 -7.980 70.166 1.00 94.69 180 LEU A C 1
ATOM 1387 O O . LEU A 1 180 ? -56.917 -8.027 71.275 1.00 94.69 180 LEU A O 1
ATOM 1391 N N . THR A 1 181 ? -56.685 -7.016 69.293 1.00 94.44 181 THR A N 1
ATOM 1392 C CA . THR A 1 181 ? -57.694 -5.976 69.548 1.00 94.44 181 THR A CA 1
ATOM 1393 C C . THR A 1 181 ? -59.107 -6.568 69.599 1.00 94.44 181 THR A C 1
ATOM 1395 O O . THR A 1 181 ? -59.902 -6.200 70.466 1.00 94.44 181 THR A O 1
ATOM 1398 N N . ALA A 1 182 ? -59.429 -7.522 68.721 1.00 91.50 182 ALA A N 1
ATOM 1399 C CA . ALA A 1 182 ? -60.690 -8.258 68.763 1.00 91.50 182 ALA A CA 1
ATOM 1400 C C . ALA A 1 182 ? -60.819 -9.078 70.060 1.00 91.50 182 ALA A C 1
ATOM 1402 O O . ALA A 1 182 ? -61.854 -9.025 70.718 1.00 91.50 182 ALA A O 1
ATOM 1403 N N . GLN A 1 183 ? -59.753 -9.753 70.498 1.00 91.75 183 GLN A N 1
ATOM 1404 C CA . GLN A 1 183 ? -59.713 -10.464 71.780 1.00 91.75 183 GLN A CA 1
ATOM 1405 C C . GLN A 1 183 ? -59.931 -9.514 72.966 1.00 91.75 183 GLN A C 1
ATOM 1407 O O . GLN A 1 183 ? -60.713 -9.824 73.862 1.00 91.75 183 GLN A O 1
ATOM 1412 N N . LEU A 1 184 ? -59.293 -8.338 72.963 1.00 88.75 184 LEU A N 1
ATOM 1413 C CA . LEU A 1 184 ? -59.467 -7.325 74.011 1.00 88.75 184 LEU A CA 1
ATOM 1414 C C . LEU A 1 184 ? -60.883 -6.736 74.048 1.00 88.75 184 LEU A C 1
ATOM 1416 O O . LEU A 1 184 ? -61.378 -6.425 75.126 1.00 88.75 184 LEU A O 1
ATOM 1420 N N . THR A 1 185 ? -61.538 -6.577 72.897 1.00 85.31 185 THR A N 1
ATOM 1421 C CA . THR A 1 185 ? -62.918 -6.063 72.822 1.00 85.31 185 THR A CA 1
ATOM 1422 C C . THR A 1 185 ? -63.965 -7.131 73.147 1.00 85.31 185 THR A C 1
ATOM 1424 O O . THR A 1 185 ? -64.989 -6.811 73.748 1.00 85.31 185 THR A O 1
ATOM 1427 N N . ALA A 1 186 ? -63.705 -8.397 72.804 1.00 79.25 186 ALA A N 1
ATOM 1428 C CA . ALA A 1 186 ? -64.537 -9.543 73.172 1.00 79.25 186 ALA A CA 1
ATOM 1429 C C . ALA A 1 186 ? -64.372 -9.953 74.647 1.00 79.25 186 ALA A C 1
ATOM 1431 O O . ALA A 1 186 ? -65.287 -10.529 75.241 1.00 79.25 186 ALA A O 1
ATOM 1432 N N . ALA A 1 187 ? -63.227 -9.645 75.263 1.00 62.72 187 ALA A N 1
ATOM 1433 C CA . ALA A 1 187 ? -63.039 -9.765 76.699 1.00 62.72 187 ALA A CA 1
ATOM 1434 C C . ALA A 1 187 ? -63.951 -8.759 77.424 1.00 62.72 187 ALA A C 1
ATOM 1436 O O . ALA A 1 187 ? -63.636 -7.579 77.565 1.00 62.72 187 ALA A O 1
ATOM 1437 N N . HIS A 1 188 ? -65.105 -9.227 77.910 1.00 53.78 188 HIS A N 1
ATOM 1438 C CA . HIS A 1 188 ? -65.947 -8.444 78.815 1.00 53.78 188 HIS A CA 1
ATOM 1439 C C . HIS A 1 188 ? -65.118 -7.962 80.020 1.00 53.78 188 HIS A C 1
ATOM 1441 O O . HIS A 1 188 ? -64.289 -8.735 80.514 1.00 53.78 188 HIS A O 1
ATOM 1447 N N . PRO A 1 189 ? -65.356 -6.741 80.551 1.00 55.75 189 PRO A N 1
ATOM 1448 C CA . PRO A 1 189 ? -64.705 -6.256 81.765 1.00 55.75 189 PRO A CA 1
ATOM 1449 C C . PRO A 1 189 ? -65.212 -7.073 82.961 1.00 55.75 189 PRO A C 1
ATOM 1451 O O . PRO A 1 189 ? -66.073 -6.642 83.721 1.00 55.75 189 PRO A O 1
ATOM 1454 N N . SER A 1 190 ? -64.731 -8.303 83.100 1.00 51.28 190 SER A N 1
ATOM 1455 C CA . SER A 1 190 ? -65.138 -9.218 84.154 1.00 51.28 190 SER A CA 1
ATOM 1456 C C . SER A 1 190 ? -64.147 -9.132 85.315 1.00 51.28 190 SER A C 1
ATOM 1458 O O . SER A 1 190 ? -62.929 -9.134 85.139 1.00 51.28 190 SER A O 1
ATOM 1460 N N . ALA A 1 191 ? -64.711 -8.973 86.515 1.00 52.09 191 ALA A N 1
ATOM 1461 C CA . ALA A 1 191 ? -64.096 -9.026 87.848 1.00 52.09 191 ALA A CA 1
ATOM 1462 C C . ALA A 1 191 ? -62.986 -8.012 88.220 1.00 52.09 191 ALA A C 1
ATOM 1464 O O . ALA A 1 191 ? -62.741 -7.821 89.409 1.00 52.09 191 ALA A O 1
ATOM 1465 N N . SER A 1 192 ? -62.348 -7.319 87.273 1.00 55.34 192 SER A N 1
ATOM 1466 C CA . SER A 1 192 ? -61.230 -6.404 87.578 1.00 55.34 192 SER A CA 1
ATOM 1467 C C . SER A 1 192 ? -61.673 -5.066 88.196 1.00 55.34 192 SER A C 1
ATOM 1469 O O . SER A 1 192 ? -61.087 -4.606 89.175 1.00 55.34 192 SER A O 1
ATOM 1471 N N . SER A 1 193 ? -62.761 -4.459 87.708 1.00 56.81 193 SER A N 1
ATOM 1472 C CA . SER A 1 193 ? -63.254 -3.172 88.232 1.00 56.81 193 SER A CA 1
ATOM 1473 C C . SER A 1 193 ? -63.846 -3.291 89.641 1.00 56.81 193 SER A C 1
ATOM 1475 O O . SER A 1 193 ? -63.593 -2.435 90.487 1.00 56.81 193 SER A O 1
ATOM 1477 N N . ALA A 1 194 ? -64.568 -4.381 89.922 1.00 57.75 194 ALA A N 1
ATOM 1478 C CA . ALA A 1 194 ? -65.096 -4.677 91.255 1.00 57.75 194 ALA A CA 1
ATOM 1479 C C . ALA A 1 194 ? -63.970 -4.976 92.267 1.00 57.75 194 ALA A C 1
ATOM 1481 O O . ALA A 1 194 ? -64.022 -4.507 93.402 1.00 57.75 194 ALA A O 1
ATOM 1482 N N . SER A 1 195 ? -62.919 -5.686 91.841 1.00 63.06 195 SER A N 1
ATOM 1483 C CA . SER A 1 195 ? -61.731 -5.964 92.658 1.00 63.06 195 SER A CA 1
ATOM 1484 C C . SER A 1 195 ? -60.904 -4.704 92.952 1.00 63.06 195 SER A C 1
ATOM 1486 O O . SER A 1 195 ? -60.460 -4.509 94.085 1.00 63.06 195 SER A O 1
ATOM 1488 N N . LEU A 1 196 ? -60.739 -3.808 91.973 1.00 67.19 196 LEU A N 1
ATOM 1489 C CA . LEU A 1 196 ? -60.037 -2.538 92.170 1.00 67.19 196 LEU A CA 1
ATOM 1490 C C . LEU A 1 196 ? -60.806 -1.596 93.101 1.00 67.19 196 LEU A C 1
ATOM 1492 O O . LEU A 1 196 ? -60.202 -1.005 93.993 1.00 67.19 196 LEU A O 1
ATOM 1496 N N . ALA A 1 197 ? -62.130 -1.500 92.958 1.00 70.44 197 ALA A N 1
ATOM 1497 C CA . ALA A 1 197 ? -62.963 -0.702 93.858 1.00 70.44 197 ALA A CA 1
ATOM 1498 C C . ALA A 1 197 ? -62.884 -1.197 95.316 1.00 70.44 197 ALA A C 1
ATOM 1500 O O . ALA A 1 197 ? -62.748 -0.389 96.233 1.00 70.44 197 ALA A O 1
ATOM 1501 N N . GLN A 1 198 ? -62.883 -2.518 95.533 1.00 70.94 198 GLN A N 1
ATOM 1502 C CA . GLN A 1 198 ? -62.696 -3.118 96.861 1.00 70.94 198 GLN A CA 1
ATOM 1503 C C . GLN A 1 198 ? -61.295 -2.860 97.436 1.00 70.94 198 GLN A C 1
ATOM 1505 O O . GLN A 1 198 ? -61.160 -2.625 98.634 1.00 70.94 198 GLN A O 1
ATOM 1510 N N . LEU A 1 199 ? -60.250 -2.849 96.601 1.00 76.94 199 LEU A N 1
ATOM 1511 C CA . LEU A 1 199 ? -58.890 -2.500 97.029 1.00 76.94 199 LEU A CA 1
ATOM 1512 C C . LEU A 1 199 ? -58.758 -1.027 97.432 1.00 76.94 199 LEU A C 1
ATOM 1514 O O . LEU A 1 199 ? -58.081 -0.733 98.419 1.00 76.94 199 LEU A O 1
ATOM 1518 N N . PHE A 1 200 ? -59.407 -0.112 96.708 1.00 77.31 200 PHE A N 1
ATOM 1519 C CA . PHE A 1 200 ? -59.428 1.306 97.074 1.00 77.31 200 PHE A CA 1
ATOM 1520 C C . PHE A 1 200 ? -60.219 1.551 98.366 1.00 77.31 200 PHE A C 1
ATOM 1522 O O . PHE A 1 200 ? -59.736 2.282 99.229 1.00 77.31 200 PHE A O 1
ATOM 1529 N N . ALA A 1 201 ? -61.362 0.882 98.554 1.00 78.12 201 ALA A N 1
ATOM 1530 C CA . ALA A 1 201 ? -62.122 0.938 99.807 1.00 78.12 201 ALA A CA 1
ATOM 1531 C C . ALA A 1 201 ? -61.305 0.399 100.997 1.00 78.12 201 ALA A C 1
ATOM 1533 O O . ALA A 1 201 ? -61.151 1.084 102.005 1.00 78.12 201 ALA A O 1
ATOM 1534 N N . ALA A 1 202 ? -60.662 -0.763 100.838 1.00 76.50 202 ALA A N 1
ATOM 1535 C CA . ALA A 1 202 ? -59.810 -1.353 101.871 1.00 76.50 202 ALA A CA 1
ATOM 1536 C C . ALA A 1 202 ? -58.549 -0.517 102.182 1.00 76.50 202 ALA A C 1
ATOM 1538 O O . ALA A 1 202 ? -57.984 -0.626 103.273 1.00 76.50 202 ALA A O 1
ATOM 1539 N N . GLN A 1 203 ? -58.061 0.306 101.244 1.00 77.81 203 GLN A N 1
ATOM 1540 C CA . GLN A 1 203 ? -57.001 1.282 101.526 1.00 77.81 203 GLN A CA 1
ATOM 1541 C C . GLN A 1 203 ? -57.513 2.490 102.313 1.00 77.81 203 GLN A C 1
ATOM 1543 O O . GLN A 1 203 ? -56.798 2.941 103.208 1.00 77.81 203 GLN A O 1
ATOM 1548 N N . GLY A 1 204 ? -58.721 2.978 102.013 1.00 77.12 204 GLY A N 1
ATOM 1549 C CA . GLY A 1 204 ? -59.375 4.048 102.772 1.00 77.12 204 GLY A CA 1
ATOM 1550 C C . GLY A 1 204 ? -59.583 3.658 104.235 1.00 77.12 204 GLY A C 1
ATOM 1551 O O . GLY A 1 204 ? -59.066 4.325 105.124 1.00 77.12 204 GLY A O 1
ATOM 1552 N N . GLU A 1 205 ? -60.177 2.488 104.480 1.00 79.56 205 GLU A N 1
ATOM 1553 C CA . GLU A 1 205 ? -60.423 1.973 105.837 1.00 79.56 205 GLU A CA 1
ATOM 1554 C C . GLU A 1 205 ? -59.129 1.811 106.657 1.00 79.56 205 GLU A C 1
ATOM 1556 O O . GLU A 1 205 ? -59.095 2.046 107.864 1.00 79.56 205 GLU A O 1
ATOM 1561 N N . ARG A 1 206 ? -58.015 1.443 106.008 1.00 77.75 206 ARG A N 1
ATOM 1562 C CA . ARG A 1 206 ? -56.701 1.358 106.669 1.00 77.75 206 ARG A CA 1
ATOM 1563 C C . ARG A 1 206 ? -56.104 2.720 107.001 1.00 77.75 206 ARG A C 1
ATOM 1565 O O . ARG A 1 206 ? -55.274 2.791 107.907 1.00 77.75 206 ARG A O 1
ATOM 1572 N N . ALA A 1 207 ? -56.433 3.761 106.243 1.00 80.12 207 ALA A N 1
ATOM 1573 C CA . ALA A 1 207 ? -56.019 5.122 106.555 1.00 80.12 207 ALA A CA 1
ATOM 1574 C C . ALA A 1 207 ? -56.828 5.666 107.742 1.00 80.12 207 ALA A C 1
ATOM 1576 O O . ALA A 1 207 ? -56.227 6.211 108.666 1.00 80.12 207 ALA A O 1
ATOM 1577 N N . ASP A 1 208 ? -58.134 5.400 107.776 1.00 80.62 208 ASP A N 1
ATOM 1578 C CA . ASP A 1 208 ? -59.024 5.806 108.870 1.00 80.62 208 ASP A CA 1
ATOM 1579 C C . ASP A 1 208 ? -58.655 5.109 110.188 1.00 80.62 208 ASP A C 1
ATOM 1581 O O . ASP A 1 208 ? -58.436 5.770 111.201 1.00 80.62 208 ASP A O 1
ATOM 1585 N N . ALA A 1 209 ? -58.413 3.793 110.164 1.00 75.50 209 ALA A N 1
ATOM 1586 C CA . ALA A 1 209 ? -57.960 3.052 111.347 1.00 75.50 209 ALA A CA 1
ATOM 1587 C C . ALA A 1 209 ? -56.595 3.534 111.887 1.00 75.50 209 ALA A C 1
ATOM 1589 O O . ALA A 1 209 ? -56.290 3.370 113.070 1.00 75.50 209 ALA A O 1
ATOM 1590 N N . ARG A 1 210 ? -55.739 4.119 111.033 1.00 80.19 210 ARG A N 1
ATOM 1591 C CA . ARG A 1 210 ? -54.474 4.736 111.472 1.00 80.19 210 ARG A CA 1
ATOM 1592 C C . ARG A 1 210 ? -54.707 6.081 112.147 1.00 80.19 210 ARG A C 1
ATOM 1594 O O . ARG A 1 210 ? -54.035 6.345 113.138 1.00 80.19 210 ARG A O 1
ATOM 1601 N N . ALA A 1 211 ? -55.641 6.884 111.639 1.00 80.88 211 ALA A N 1
ATOM 1602 C CA . ALA A 1 211 ? -56.038 8.135 112.275 1.00 80.88 211 ALA A CA 1
ATOM 1603 C C . ALA A 1 211 ? -56.636 7.870 113.667 1.00 80.88 211 ALA A C 1
ATOM 1605 O O . ALA A 1 211 ? -56.140 8.416 114.648 1.00 80.88 211 ALA A O 1
ATOM 1606 N N . GLU A 1 212 ? -57.572 6.920 113.778 1.00 80.25 212 GLU A N 1
ATOM 1607 C CA . GLU A 1 212 ? -58.158 6.519 115.066 1.00 80.25 212 GLU A CA 1
ATOM 1608 C C . GLU A 1 212 ? -57.104 5.989 116.051 1.00 80.25 212 GLU A C 1
ATOM 1610 O O . GLU A 1 212 ? -57.122 6.310 117.239 1.00 80.25 212 GLU A O 1
ATOM 1615 N N . HIS A 1 213 ? -56.139 5.192 115.579 1.00 81.19 213 HIS A N 1
ATOM 1616 C CA . HIS A 1 213 ? -55.053 4.707 116.432 1.00 81.19 213 HIS A CA 1
ATOM 1617 C C . HIS A 1 213 ? -54.141 5.843 116.924 1.00 81.19 213 HIS A C 1
ATOM 1619 O O . HIS A 1 213 ? -53.651 5.791 118.058 1.00 81.19 213 HIS A O 1
ATOM 1625 N N . ASP A 1 214 ? -53.870 6.848 116.091 1.00 85.12 214 ASP A N 1
ATOM 1626 C CA . ASP A 1 214 ? -53.089 8.011 116.505 1.00 85.12 214 ASP A CA 1
ATOM 1627 C C . ASP A 1 214 ? -53.862 8.895 117.499 1.00 85.12 214 ASP A C 1
ATOM 1629 O O . ASP A 1 214 ? -53.263 9.309 118.494 1.00 85.12 214 ASP A O 1
ATOM 1633 N N . ASP A 1 215 ? -55.177 9.066 117.341 1.00 84.44 215 ASP A N 1
ATOM 1634 C CA . ASP A 1 215 ? -56.036 9.758 118.316 1.00 84.44 215 ASP A CA 1
ATOM 1635 C C . ASP A 1 215 ? -56.050 9.032 119.672 1.00 84.44 215 ASP A C 1
ATOM 1637 O O . ASP A 1 215 ? -55.742 9.620 120.712 1.00 84.44 215 ASP A O 1
ATOM 1641 N N . LEU A 1 216 ? -56.259 7.710 119.670 1.00 82.56 216 LEU A N 1
ATOM 1642 C CA . LEU A 1 216 ? -56.188 6.880 120.881 1.00 82.56 216 LEU A CA 1
ATOM 1643 C C . LEU A 1 216 ? -54.801 6.920 121.535 1.00 82.56 216 LEU A C 1
ATOM 1645 O O . LEU A 1 216 ? -54.652 6.798 122.756 1.00 82.56 216 LEU A O 1
ATOM 1649 N N . ARG A 1 217 ? -53.740 7.073 120.738 1.00 86.25 217 ARG A N 1
ATOM 1650 C CA . ARG A 1 217 ? -52.376 7.209 121.250 1.00 86.25 217 ARG A CA 1
ATOM 1651 C C . ARG A 1 217 ? -52.168 8.560 121.930 1.00 86.25 217 ARG A C 1
ATOM 1653 O O . ARG A 1 217 ? -51.431 8.576 122.920 1.00 86.25 217 ARG A O 1
ATOM 1660 N N . VAL A 1 218 ? -52.790 9.631 121.438 1.00 82.88 218 VAL A N 1
ATOM 1661 C CA . VAL A 1 218 ? -52.805 10.953 122.083 1.00 82.88 218 VAL A CA 1
ATOM 1662 C C . VAL A 1 218 ? -53.582 10.888 123.396 1.00 82.88 218 VAL A C 1
ATOM 1664 O O . VAL A 1 218 ? -53.007 11.212 124.433 1.00 82.88 218 VAL A O 1
ATOM 1667 N N . GLU A 1 219 ? -54.796 10.332 123.405 1.00 80.88 219 GLU A N 1
ATOM 1668 C CA . GLU A 1 219 ? -55.594 10.166 124.632 1.00 80.88 219 GLU A CA 1
ATOM 1669 C C . GLU A 1 219 ? -54.870 9.328 125.690 1.00 80.88 219 GLU A C 1
ATOM 1671 O O . GLU A 1 219 ? -54.833 9.665 126.875 1.00 80.88 219 GLU A O 1
ATOM 1676 N N . ARG A 1 220 ? -54.219 8.236 125.273 1.00 82.88 220 ARG A N 1
ATOM 1677 C CA . ARG A 1 220 ? -53.399 7.418 126.174 1.00 82.88 220 ARG A CA 1
ATOM 1678 C C . ARG A 1 220 ? -52.200 8.195 126.716 1.00 82.88 220 ARG A C 1
ATOM 1680 O O . ARG A 1 220 ? -51.753 7.922 127.833 1.00 82.88 220 ARG A O 1
ATOM 1687 N N . TYR A 1 221 ? -51.635 9.108 125.930 1.00 82.88 221 TYR A N 1
ATOM 1688 C CA . TYR A 1 221 ? -50.564 9.985 126.390 1.00 82.88 221 TYR A CA 1
ATOM 1689 C C . TYR A 1 221 ? -51.089 10.975 127.433 1.00 82.88 221 TYR A C 1
ATOM 1691 O O . TYR A 1 221 ? -50.468 11.107 128.485 1.00 82.88 221 TYR A O 1
ATOM 1699 N N . ASP A 1 222 ? -52.263 11.564 127.210 1.00 80.62 222 ASP A N 1
ATOM 1700 C CA . ASP A 1 222 ? -52.923 12.460 128.163 1.00 80.62 222 ASP A CA 1
ATOM 1701 C C . ASP A 1 222 ? -53.287 11.748 129.469 1.00 80.62 222 ASP A C 1
ATOM 1703 O O . ASP A 1 222 ? -52.967 12.239 130.551 1.00 80.62 222 ASP A O 1
ATOM 1707 N N . LEU A 1 223 ? -53.841 10.536 129.399 1.00 80.56 223 LEU A N 1
ATOM 1708 C CA . LEU A 1 223 ? -54.096 9.686 130.569 1.00 80.56 223 LEU A CA 1
ATOM 1709 C C . LEU A 1 223 ? -52.805 9.349 131.327 1.00 80.56 223 LEU A C 1
ATOM 1711 O O . LEU A 1 223 ? -52.787 9.355 132.558 1.00 80.56 223 LEU A O 1
ATOM 1715 N N . ARG A 1 224 ? -51.699 9.080 130.619 1.00 80.56 224 ARG A N 1
ATOM 1716 C CA . ARG A 1 224 ? -50.385 8.872 131.251 1.00 80.56 224 ARG A CA 1
ATOM 1717 C C . ARG A 1 224 ? -49.868 10.130 131.934 1.00 80.56 224 ARG A C 1
ATOM 1719 O O . ARG A 1 224 ? -49.291 10.013 133.013 1.00 80.56 224 ARG A O 1
ATOM 1726 N N . VAL A 1 225 ? -50.055 11.300 131.327 1.00 77.12 225 VAL A N 1
ATOM 1727 C CA . VAL A 1 225 ? -49.697 12.582 131.942 1.00 77.12 225 VAL A CA 1
ATOM 1728 C C . VAL A 1 225 ? -50.528 12.782 133.205 1.00 77.12 225 VAL A C 1
ATOM 1730 O O . VAL A 1 225 ? -49.939 12.950 134.265 1.00 77.12 225 VAL A O 1
ATOM 1733 N N . GLN A 1 226 ? -51.854 12.633 133.141 1.00 75.25 226 GLN A N 1
ATOM 1734 C CA . GLN A 1 226 ? -52.745 12.741 134.304 1.00 75.25 226 GLN A CA 1
ATOM 1735 C C . GLN A 1 226 ? -52.370 11.759 135.425 1.00 75.25 226 GLN A C 1
ATOM 1737 O O . GLN A 1 226 ? -52.321 12.138 136.595 1.00 75.25 226 GLN A O 1
ATOM 1742 N N . PHE A 1 227 ? -52.034 10.512 135.082 1.00 72.69 227 PHE A N 1
ATOM 1743 C CA . PHE A 1 227 ? -51.595 9.506 136.049 1.00 72.69 227 PHE A CA 1
ATOM 1744 C C . PHE A 1 227 ? -50.232 9.842 136.672 1.00 72.69 227 PHE A C 1
ATOM 1746 O O . PHE A 1 227 ? -50.043 9.664 137.875 1.00 72.69 227 PHE A O 1
ATOM 1753 N N . ALA A 1 228 ? -49.287 10.375 135.891 1.00 69.94 228 ALA A N 1
ATOM 1754 C CA . ALA A 1 228 ? -48.006 10.858 136.403 1.00 69.94 228 ALA A CA 1
ATOM 1755 C C . ALA A 1 228 ? -48.182 12.085 137.316 1.00 69.94 228 ALA A C 1
ATOM 1757 O O . ALA A 1 228 ? -47.533 12.170 138.359 1.00 69.94 228 ALA A O 1
ATOM 1758 N N . THR A 1 229 ? -49.094 13.000 136.975 1.00 67.44 229 THR A N 1
ATOM 1759 C CA . THR A 1 229 ? -49.452 14.154 137.811 1.00 67.44 229 THR A CA 1
ATOM 1760 C C . THR A 1 229 ? -50.093 13.707 139.129 1.00 67.44 229 THR A C 1
ATOM 1762 O O . THR A 1 229 ? -49.732 14.222 140.185 1.00 67.44 229 THR A O 1
ATOM 1765 N N . ALA A 1 230 ? -50.967 12.696 139.101 1.00 64.19 230 ALA A N 1
ATOM 1766 C CA . ALA A 1 230 ? -51.569 12.110 140.300 1.00 64.19 230 ALA A CA 1
ATOM 1767 C C . ALA A 1 230 ? -50.551 11.337 141.165 1.00 64.19 230 ALA A C 1
ATOM 1769 O O . ALA A 1 230 ? -50.577 11.446 142.390 1.00 64.19 230 ALA A O 1
ATOM 1770 N N . GLN A 1 231 ? -49.605 10.607 140.556 1.00 61.84 231 GLN A N 1
ATOM 1771 C CA . GLN A 1 231 ? -48.512 9.943 141.283 1.00 61.84 231 GLN A CA 1
ATOM 1772 C C . GLN A 1 231 ? -47.532 10.929 141.930 1.00 61.84 231 GLN A C 1
ATOM 1774 O O . GLN A 1 231 ? -46.989 10.631 142.993 1.00 61.84 231 GLN A O 1
ATOM 1779 N N . ALA A 1 232 ? -47.308 12.099 141.327 1.00 58.03 232 ALA A N 1
ATOM 1780 C CA . ALA A 1 232 ? -46.464 13.145 141.904 1.00 58.03 232 ALA A CA 1
ATOM 1781 C C . ALA A 1 232 ? -47.100 13.837 143.129 1.00 58.03 232 ALA A C 1
ATOM 1783 O O . ALA A 1 232 ? -46.383 14.472 143.900 1.00 58.03 232 ALA A O 1
ATOM 1784 N N . ALA A 1 233 ? -48.415 13.692 143.331 1.00 54.62 233 ALA A N 1
ATOM 1785 C CA . ALA A 1 233 ? -49.167 14.296 144.433 1.00 54.62 233 ALA A CA 1
ATOM 1786 C C . ALA A 1 233 ? -49.305 13.396 145.683 1.00 54.62 233 ALA A C 1
ATOM 1788 O O . ALA A 1 233 ? -49.895 13.820 146.676 1.00 54.62 233 ALA A O 1
ATOM 1789 N N . LEU A 1 234 ? -48.762 12.169 145.670 1.00 47.38 234 LEU A N 1
ATOM 1790 C CA . LEU A 1 234 ? -48.813 11.237 146.805 1.00 47.38 234 LEU A CA 1
ATOM 1791 C C . LEU A 1 234 ? -47.498 11.240 147.621 1.00 47.38 234 LEU A C 1
ATOM 1793 O O . LEU A 1 234 ? -46.411 11.197 147.036 1.00 47.38 234 LEU A O 1
ATOM 1797 N N . PRO A 1 235 ? -47.559 11.248 148.971 1.00 45.53 235 PRO A N 1
ATOM 1798 C CA . PRO A 1 235 ? -46.373 11.239 149.824 1.00 45.53 235 PRO A CA 1
ATOM 1799 C C . PRO A 1 235 ? -45.663 9.879 149.761 1.00 45.53 235 PRO A C 1
ATOM 1801 O O . PRO A 1 235 ? -46.267 8.828 149.968 1.00 45.53 235 PRO A O 1
ATOM 1804 N N . ARG A 1 236 ? -44.357 9.909 149.471 1.00 44.62 236 ARG A N 1
ATOM 1805 C CA . ARG A 1 236 ? -43.487 8.727 149.356 1.00 44.62 236 ARG A CA 1
ATOM 1806 C C . ARG A 1 236 ? -43.149 8.134 150.735 1.00 44.62 236 ARG A C 1
ATOM 1808 O O . ARG A 1 236 ? -42.527 8.838 151.530 1.00 44.62 236 ARG A O 1
ATOM 1815 N N . PRO A 1 237 ? -43.425 6.842 150.998 1.00 38.62 237 PRO A N 1
ATOM 1816 C CA . PRO A 1 237 ? -42.823 6.102 152.101 1.00 38.62 237 PRO A CA 1
ATOM 1817 C C . PRO A 1 237 ? -41.475 5.486 151.694 1.00 38.62 237 PRO A C 1
ATOM 1819 O O . PRO A 1 237 ? -41.272 5.031 150.568 1.00 38.62 237 PRO A O 1
ATOM 1822 N N . SER A 1 238 ? -40.559 5.475 152.655 1.00 34.12 238 SER A N 1
ATOM 1823 C CA . SER A 1 238 ? -39.202 4.932 152.625 1.00 34.12 238 SER A CA 1
ATOM 1824 C C . SER A 1 238 ? -39.147 3.400 152.729 1.00 34.12 238 SER A C 1
ATOM 1826 O O . SER A 1 238 ? -39.687 2.848 153.683 1.00 34.12 238 SER A O 1
ATOM 1828 N N . ALA A 1 239 ? -38.408 2.740 151.830 1.00 36.72 239 ALA A N 1
ATOM 1829 C CA . ALA A 1 239 ? -37.665 1.480 152.036 1.00 36.72 239 ALA A CA 1
ATOM 1830 C C . ALA A 1 239 ? -36.839 1.210 150.752 1.00 36.72 239 ALA A C 1
ATOM 1832 O O . ALA A 1 239 ? -37.380 1.289 149.657 1.00 36.72 239 ALA A O 1
ATOM 1833 N N . SER A 1 240 ? -35.502 1.119 150.765 1.00 35.22 240 SER A N 1
ATOM 1834 C CA . SER A 1 240 ? -34.653 0.047 151.315 1.00 35.22 240 SER A CA 1
ATOM 1835 C C . SER A 1 240 ? -34.818 -1.301 150.591 1.00 35.22 240 SER A C 1
ATOM 1837 O O . SER A 1 240 ? -35.766 -2.026 150.871 1.00 35.22 240 SER A O 1
ATOM 1839 N N . GLY A 1 241 ? -33.823 -1.680 149.773 1.00 32.44 241 GLY A N 1
ATOM 1840 C CA . GLY A 1 241 ? -33.443 -3.092 149.601 1.00 32.44 241 GLY A CA 1
ATOM 1841 C C . GLY A 1 241 ? -33.396 -3.675 148.179 1.00 32.44 241 GLY A C 1
ATOM 1842 O O . GLY A 1 241 ? -34.416 -4.044 147.620 1.00 32.44 241 GLY A O 1
ATOM 1843 N N . CYS A 1 242 ? -32.163 -3.903 147.710 1.00 31.06 242 CYS A N 1
ATOM 1844 C CA . CYS A 1 242 ? -31.691 -5.003 146.845 1.00 31.06 242 CYS A CA 1
ATOM 1845 C C . CYS A 1 242 ? -32.042 -5.086 145.338 1.00 31.06 242 CYS A C 1
ATOM 1847 O O . CYS A 1 242 ? -33.011 -5.698 144.910 1.00 31.06 242 CYS A O 1
ATOM 1849 N N . CYS A 1 243 ? -31.086 -4.608 144.532 1.00 34.06 243 CYS A N 1
ATOM 1850 C CA . CYS A 1 243 ? -30.224 -5.388 143.622 1.00 34.06 243 CYS A CA 1
ATOM 1851 C C . CYS A 1 243 ? -30.805 -6.595 142.843 1.00 34.06 243 CYS A C 1
ATOM 1853 O O . CYS A 1 243 ? -30.805 -7.711 143.358 1.00 34.06 243 CYS A O 1
ATOM 1855 N N . ARG A 1 244 ? -31.000 -6.441 141.520 1.00 36.28 244 ARG A N 1
ATOM 1856 C CA . ARG A 1 244 ? -30.395 -7.357 140.525 1.00 36.28 244 ARG A CA 1
ATOM 1857 C C . ARG A 1 244 ? -30.265 -6.721 139.133 1.00 36.28 244 ARG A C 1
ATOM 1859 O O . ARG A 1 244 ? -31.212 -6.181 138.580 1.00 36.28 244 ARG A O 1
ATOM 1866 N N . CYS A 1 245 ? -29.042 -6.804 138.614 1.00 34.97 245 CYS A N 1
ATOM 1867 C CA . CYS A 1 245 ? -28.547 -6.483 137.268 1.00 34.97 245 CYS A CA 1
ATOM 1868 C C . CYS A 1 245 ? -29.255 -7.350 136.189 1.00 34.97 245 CYS A C 1
ATOM 1870 O O . CYS A 1 245 ? -29.893 -8.328 136.556 1.00 34.97 245 CYS A O 1
ATOM 1872 N N . ARG A 1 246 ? -29.171 -7.182 134.859 1.00 41.78 246 ARG A N 1
ATOM 1873 C CA . ARG A 1 246 ? -28.138 -6.692 133.917 1.00 41.78 246 ARG A CA 1
ATOM 1874 C C . ARG A 1 246 ? -28.817 -6.716 132.519 1.00 41.78 246 ARG A C 1
ATOM 1876 O O . ARG A 1 246 ? -29.526 -7.670 132.236 1.00 41.78 246 ARG A O 1
ATOM 1883 N N . ALA A 1 247 ? -28.860 -5.621 131.759 1.00 36.34 247 ALA A N 1
ATOM 1884 C CA . ALA A 1 247 ? -28.015 -5.280 130.596 1.00 36.34 247 ALA A CA 1
ATOM 1885 C C . ALA A 1 247 ? -27.942 -6.293 129.427 1.00 36.34 247 ALA A C 1
ATOM 1887 O O . ALA A 1 247 ? -27.479 -7.408 129.634 1.00 36.34 247 ALA A O 1
ATOM 1888 N N . GLN A 1 248 ? -28.258 -5.817 128.208 1.00 38.84 248 GLN A N 1
ATOM 1889 C CA . GLN A 1 248 ? -27.423 -5.763 126.974 1.00 38.84 248 GLN A CA 1
ATOM 1890 C C . GLN A 1 248 ? -28.360 -5.647 125.744 1.00 38.84 248 GLN A C 1
ATOM 1892 O O . GLN A 1 248 ? -29.250 -6.472 125.588 1.00 38.84 248 GLN A O 1
ATOM 1897 N N . SER A 1 249 ? -28.394 -4.551 124.963 1.00 33.97 249 SER A N 1
ATOM 1898 C CA . SER A 1 249 ? -27.368 -4.003 124.034 1.00 33.97 249 SER A CA 1
ATOM 1899 C C . SER A 1 249 ? -26.999 -5.026 122.951 1.00 33.97 249 SER A C 1
ATOM 1901 O O . SER A 1 249 ? -26.693 -6.154 123.295 1.00 33.97 249 SER A O 1
ATOM 1903 N N . GLY A 1 250 ? -26.930 -4.772 121.647 1.00 30.38 250 GLY A N 1
ATOM 1904 C CA . GLY A 1 250 ? -26.905 -3.577 120.803 1.00 30.38 250 GLY A CA 1
ATOM 1905 C C . GLY A 1 250 ? -26.488 -4.059 119.394 1.00 30.38 250 GLY A C 1
ATOM 1906 O O . GLY A 1 250 ? -25.810 -5.070 119.263 1.00 30.38 250 GLY A O 1
ATOM 1907 N N . ALA A 1 251 ? -27.035 -3.473 118.332 1.00 33.84 251 ALA A N 1
ATOM 1908 C CA . ALA A 1 251 ? -26.304 -2.603 117.403 1.00 33.84 251 ALA A CA 1
ATOM 1909 C C . ALA A 1 251 ? -25.199 -3.263 116.536 1.00 33.84 251 ALA A C 1
ATOM 1911 O O . ALA A 1 251 ? -24.081 -3.492 116.983 1.00 33.84 251 ALA A O 1
ATOM 1912 N N . ALA A 1 252 ? -25.480 -3.384 115.236 1.00 31.69 252 ALA A N 1
ATOM 1913 C CA . ALA A 1 252 ? -24.507 -3.255 114.148 1.00 31.69 252 ALA A CA 1
ATOM 1914 C C . ALA A 1 252 ? -25.131 -2.248 113.161 1.00 31.69 252 ALA A C 1
ATOM 1916 O O . ALA A 1 252 ? -26.275 -2.414 112.763 1.00 31.69 252 ALA A O 1
ATOM 1917 N N . GLY A 1 253 ? -24.542 -1.112 112.800 1.00 30.88 253 GLY A N 1
ATOM 1918 C CA . GLY A 1 253 ? -23.122 -0.824 112.643 1.00 30.88 253 GLY A CA 1
ATOM 1919 C C . GLY A 1 253 ? -22.843 -0.555 111.163 1.00 30.88 253 GLY A C 1
ATOM 1920 O O . GLY A 1 253 ? -22.082 -1.278 110.538 1.00 30.88 253 GLY A O 1
ATOM 1921 N N . SER A 1 254 ? -23.513 0.442 110.574 1.00 32.28 254 SER A N 1
ATOM 1922 C CA . SER A 1 254 ? -23.338 0.846 109.175 1.00 32.28 254 SER A CA 1
ATOM 1923 C C . SER A 1 254 ? -22.508 2.123 109.076 1.00 32.28 254 SER A C 1
ATOM 1925 O O . SER A 1 254 ? -22.915 3.142 109.641 1.00 32.28 254 SER A O 1
ATOM 1927 N N . ARG A 1 255 ? -21.397 2.078 108.327 1.00 37.12 255 ARG A N 1
ATOM 1928 C CA . ARG A 1 255 ? -20.723 3.170 107.575 1.00 37.12 255 ARG A CA 1
ATOM 1929 C C . ARG A 1 255 ? -19.321 2.683 107.137 1.00 37.12 255 ARG A C 1
ATOM 1931 O O . ARG A 1 255 ? -18.823 1.758 107.766 1.00 37.12 255 ARG A O 1
ATOM 1938 N N . PRO A 1 256 ? -18.607 3.332 106.189 1.00 46.22 256 PRO A N 1
ATOM 1939 C CA . PRO A 1 256 ? -19.002 4.394 105.256 1.00 46.22 256 PRO A CA 1
ATOM 1940 C C . PRO A 1 256 ? -18.486 4.207 103.803 1.00 46.22 256 PRO A C 1
ATOM 1942 O O . PRO A 1 256 ? -17.668 3.353 103.479 1.00 46.22 256 PRO A O 1
ATOM 1945 N N . ARG A 1 257 ? -18.935 5.129 102.941 1.00 41.81 257 ARG A N 1
ATOM 1946 C CA . ARG A 1 257 ? -18.349 5.523 101.648 1.00 41.81 257 ARG A CA 1
ATOM 1947 C C . ARG A 1 257 ? -16.829 5.746 101.710 1.00 41.81 257 ARG A C 1
ATOM 1949 O O . ARG A 1 257 ? -16.364 6.419 102.629 1.00 41.81 257 ARG A O 1
ATOM 1956 N N . ARG A 1 258 ? -16.114 5.411 100.625 1.00 39.12 258 ARG A N 1
ATOM 1957 C CA . ARG A 1 258 ? -15.035 6.250 100.060 1.00 39.12 258 ARG A CA 1
ATOM 1958 C C . ARG A 1 258 ? -14.722 5.901 98.600 1.00 39.12 258 ARG A C 1
ATOM 1960 O O . ARG A 1 258 ? -14.706 4.747 98.199 1.00 39.12 258 ARG A O 1
ATOM 1967 N N . ALA A 1 259 ? -14.485 6.966 97.842 1.00 37.56 259 ALA A N 1
ATOM 1968 C CA . ALA A 1 259 ? -14.067 7.012 96.449 1.00 37.56 259 ALA A CA 1
ATOM 1969 C C . ALA A 1 259 ? -12.643 6.477 96.225 1.00 37.56 259 ALA A C 1
ATOM 1971 O O . ALA A 1 259 ? -11.815 6.611 97.126 1.00 37.56 259 ALA A O 1
ATOM 1972 N N . ARG A 1 260 ? -12.324 6.048 94.989 1.00 38.41 260 ARG A N 1
ATOM 1973 C CA . ARG A 1 260 ? -11.145 6.513 94.222 1.00 38.41 260 ARG A CA 1
ATOM 1974 C C . ARG A 1 260 ? -10.968 5.820 92.860 1.00 38.41 260 ARG A C 1
ATOM 1976 O O . ARG A 1 260 ? -11.238 4.642 92.702 1.00 38.41 260 ARG A O 1
ATOM 1983 N N . ALA A 1 261 ? -10.327 6.599 91.984 1.00 35.69 261 ALA A N 1
ATOM 1984 C CA . ALA A 1 261 ? -9.321 6.225 90.984 1.00 35.69 261 ALA A CA 1
ATOM 1985 C C . ALA A 1 261 ? -9.745 5.864 89.547 1.00 35.69 261 ALA A C 1
ATOM 1987 O O . ALA A 1 261 ? -10.197 4.773 89.221 1.00 35.69 261 ALA A O 1
ATOM 1988 N N . ARG A 1 262 ? -9.380 6.808 88.668 1.00 46.34 262 ARG A N 1
ATOM 1989 C CA . ARG A 1 262 ? -8.978 6.629 87.269 1.00 46.34 262 ARG A CA 1
ATOM 1990 C C . ARG A 1 262 ? -8.004 5.456 87.095 1.00 46.34 262 ARG A C 1
ATOM 1992 O O . ARG A 1 262 ? -7.012 5.375 87.819 1.00 46.34 262 ARG A O 1
ATOM 1999 N N . ARG A 1 263 ? -8.151 4.701 86.002 1.00 41.88 263 ARG A N 1
ATOM 2000 C CA . ARG A 1 263 ? -7.012 4.070 85.320 1.00 41.88 263 ARG A CA 1
ATOM 2001 C C . ARG A 1 263 ? -7.254 3.980 83.814 1.00 41.88 263 ARG A C 1
ATOM 2003 O O . ARG A 1 263 ? -8.186 3.337 83.355 1.00 41.88 263 ARG A O 1
ATOM 2010 N N . ARG A 1 264 ? -6.371 4.649 83.069 1.00 43.00 264 ARG A N 1
ATOM 2011 C CA . ARG A 1 264 ? -6.112 4.433 81.642 1.00 43.00 264 ARG A CA 1
ATOM 2012 C C . ARG A 1 264 ? -5.555 3.020 81.436 1.00 43.00 264 ARG A C 1
ATOM 2014 O O . ARG A 1 264 ? -4.687 2.606 82.205 1.00 43.00 264 ARG A O 1
ATOM 2021 N N . ARG A 1 265 ? -5.928 2.366 80.336 1.00 40.88 265 ARG A N 1
ATOM 2022 C CA . ARG A 1 265 ? -5.067 1.404 79.634 1.00 40.88 265 ARG A CA 1
ATOM 2023 C C . ARG A 1 265 ? -5.161 1.641 78.128 1.00 40.88 265 ARG A C 1
ATOM 2025 O O . ARG A 1 265 ? -6.248 1.725 77.573 1.00 40.88 265 ARG A O 1
ATOM 2032 N N . ARG A 1 266 ? -3.981 1.795 77.527 1.00 41.97 266 ARG A N 1
ATOM 2033 C CA . ARG A 1 266 ? -3.677 1.663 76.099 1.00 41.97 266 ARG A CA 1
ATOM 2034 C C . ARG A 1 266 ? -3.363 0.190 75.817 1.00 41.97 266 ARG A C 1
ATOM 2036 O O . ARG A 1 266 ? -2.717 -0.422 76.661 1.00 41.97 266 ARG A O 1
ATOM 2043 N N . HIS A 1 267 ? -3.712 -0.290 74.628 1.00 37.09 267 HIS A N 1
ATOM 2044 C CA . HIS A 1 267 ? -3.080 -1.396 73.889 1.00 37.09 267 HIS A CA 1
ATOM 2045 C C . HIS A 1 267 ? -3.289 -1.060 72.392 1.00 37.09 267 HIS A C 1
ATOM 2047 O O . HIS A 1 267 ? -4.423 -0.800 72.013 1.00 37.09 267 HIS A O 1
ATOM 2053 N N . THR A 1 268 ? -2.280 -0.606 71.633 1.00 35.34 268 THR A N 1
ATOM 2054 C CA . THR A 1 268 ? -1.146 -1.294 70.957 1.00 35.34 268 THR A CA 1
ATOM 2055 C C . THR A 1 268 ? -1.489 -1.903 69.589 1.00 35.34 268 THR A C 1
ATOM 2057 O O . THR A 1 268 ? -2.129 -2.943 69.531 1.00 35.34 268 THR A O 1
ATOM 2060 N N . SER A 1 269 ? -0.922 -1.306 68.535 1.00 36.03 269 SER A N 1
ATOM 2061 C CA . SER A 1 269 ? -0.492 -1.913 67.257 1.00 36.03 269 SER A CA 1
ATOM 2062 C C . SER A 1 269 ? 0.717 -1.067 66.787 1.00 36.03 269 SER A C 1
ATOM 2064 O O . SER A 1 269 ? 0.544 0.134 66.596 1.00 36.03 269 SER A O 1
ATOM 2066 N N . SER A 1 270 ? 1.997 -1.472 66.899 1.00 36.12 270 SER A N 1
ATOM 2067 C CA . SER A 1 270 ? 2.741 -2.547 66.193 1.00 36.12 270 SER A CA 1
ATOM 2068 C C . SER A 1 270 ? 2.634 -2.367 64.666 1.00 36.12 270 SER A C 1
ATOM 2070 O O . SER A 1 270 ? 1.555 -2.585 64.133 1.00 36.12 270 SER A O 1
ATOM 2072 N N . SER A 1 271 ? 3.553 -1.641 64.002 1.00 35.09 271 SER A N 1
ATOM 2073 C CA . SER A 1 271 ? 4.916 -2.005 63.514 1.00 35.09 271 SER A CA 1
ATOM 2074 C C . SER A 1 271 ? 4.878 -3.044 62.374 1.00 35.09 271 SER A C 1
ATOM 2076 O O . SER A 1 271 ? 4.650 -4.210 62.659 1.00 35.09 271 SER A O 1
ATOM 2078 N N . ALA A 1 272 ? 4.992 -2.656 61.089 1.00 34.62 272 ALA A N 1
ATOM 2079 C CA . ALA A 1 272 ? 6.223 -2.538 60.248 1.00 34.62 272 ALA A CA 1
ATOM 2080 C C . ALA A 1 272 ? 6.118 -3.534 59.041 1.00 34.62 272 ALA A C 1
ATOM 2082 O O . ALA A 1 272 ? 5.201 -4.351 59.085 1.00 34.62 272 ALA A O 1
ATOM 2083 N N . PRO A 1 273 ? 7.054 -3.655 58.061 1.00 50.84 273 PRO A N 1
ATOM 2084 C CA . PRO A 1 273 ? 7.817 -2.683 57.238 1.00 50.84 273 PRO A CA 1
ATOM 2085 C C . PRO A 1 273 ? 7.919 -3.053 55.712 1.00 50.84 273 PRO A C 1
ATOM 2087 O O . PRO A 1 273 ? 7.568 -4.156 55.314 1.00 50.84 273 PRO A O 1
ATOM 2090 N N . GLY A 1 274 ? 8.556 -2.187 54.896 1.00 33.12 274 GLY A N 1
ATOM 2091 C CA . GLY A 1 274 ? 9.714 -2.600 54.061 1.00 33.12 274 GLY A CA 1
ATOM 2092 C C . GLY A 1 274 ? 9.641 -2.615 52.514 1.00 33.12 274 GLY A C 1
ATOM 2093 O O . GLY A 1 274 ? 8.711 -3.170 51.947 1.00 33.12 274 GLY A O 1
ATOM 2094 N N . PHE A 1 275 ? 10.752 -2.148 51.904 1.00 37.12 275 PHE A N 1
ATOM 2095 C CA . PHE A 1 275 ? 11.243 -2.231 50.500 1.00 37.12 275 PHE A CA 1
ATOM 2096 C C . PHE A 1 275 ? 10.739 -1.165 49.499 1.00 37.12 275 PHE A C 1
ATOM 2098 O O . PHE A 1 275 ? 9.548 -0.918 49.410 1.00 37.12 275 PHE A O 1
ATOM 2105 N N . GLY A 1 276 ? 11.557 -0.493 48.678 1.00 35.72 276 GLY A N 1
ATOM 2106 C CA . GLY A 1 276 ? 13.002 -0.544 48.416 1.00 35.72 276 GLY A CA 1
ATOM 2107 C C . GLY A 1 276 ? 13.316 0.173 47.083 1.00 35.72 276 GLY A C 1
ATOM 2108 O O . GLY A 1 276 ? 12.655 -0.087 46.088 1.00 35.72 276 GLY A O 1
ATOM 2109 N N . GLU A 1 277 ? 14.262 1.113 47.148 1.00 38.84 277 GLU A N 1
ATOM 2110 C CA . GLU A 1 277 ? 15.161 1.746 46.154 1.00 38.84 277 GLU A CA 1
ATOM 2111 C C . GLU A 1 277 ? 15.035 1.525 44.629 1.00 38.84 277 GLU A C 1
ATOM 2113 O O . GLU A 1 277 ? 14.948 0.401 44.145 1.00 38.84 277 GLU A O 1
ATOM 2118 N N . LEU A 1 278 ? 15.260 2.620 43.877 1.00 39.59 278 LEU A N 1
ATOM 2119 C CA . LEU A 1 278 ? 16.058 2.641 42.635 1.00 39.59 278 LEU A CA 1
ATOM 2120 C C . LEU A 1 278 ? 16.526 4.077 42.289 1.00 39.59 278 LEU A C 1
ATOM 2122 O O . LEU A 1 278 ? 15.750 4.916 41.835 1.00 39.59 278 LEU A O 1
ATOM 2126 N N . GLU A 1 279 ? 17.819 4.345 42.505 1.00 38.28 279 GLU A N 1
ATOM 2127 C CA . GLU A 1 279 ? 18.620 5.359 41.793 1.00 38.28 279 GLU A CA 1
ATOM 2128 C C . GLU A 1 279 ? 19.090 4.753 40.446 1.00 38.28 279 GLU A C 1
ATOM 2130 O O . GLU A 1 279 ? 19.323 3.551 40.359 1.00 38.28 279 GLU A O 1
ATOM 2135 N N . THR A 1 280 ? 19.280 5.483 39.339 1.00 40.16 280 THR A N 1
ATOM 2136 C CA . THR A 1 280 ? 20.498 6.278 39.076 1.00 40.16 280 THR A CA 1
ATOM 2137 C C . THR A 1 280 ? 20.444 7.012 37.712 1.00 40.16 280 THR A C 1
ATOM 2139 O O . THR A 1 280 ? 19.955 6.486 36.719 1.00 40.16 280 THR A O 1
ATOM 2142 N N . ARG A 1 281 ? 20.970 8.253 37.724 1.00 39.59 281 ARG A N 1
ATOM 2143 C CA . ARG A 1 281 ? 21.859 8.992 36.774 1.00 39.59 281 ARG A CA 1
ATOM 2144 C C . ARG A 1 281 ? 22.193 8.320 35.420 1.00 39.59 281 ARG A C 1
ATOM 2146 O O . ARG A 1 281 ? 22.522 7.149 35.412 1.00 39.59 281 ARG A O 1
ATOM 2153 N N . GLY A 1 282 ? 22.295 8.970 34.252 1.00 35.78 282 GLY A N 1
ATOM 2154 C CA . GLY A 1 282 ? 22.535 10.367 33.852 1.00 35.78 282 GLY A CA 1
ATOM 2155 C C . GLY A 1 282 ? 23.685 10.414 32.818 1.00 35.78 282 GLY A C 1
ATOM 2156 O O . GLY A 1 282 ? 24.659 9.705 33.024 1.00 35.78 282 GLY A O 1
ATOM 2157 N N . ALA A 1 283 ? 23.609 11.219 31.743 1.00 38.53 283 ALA A N 1
ATOM 2158 C CA . ALA A 1 283 ? 24.770 11.838 31.062 1.00 38.53 283 ALA A CA 1
ATOM 2159 C C . ALA A 1 283 ? 24.374 12.722 29.860 1.00 38.53 283 ALA A C 1
ATOM 2161 O O . ALA A 1 283 ? 23.514 12.389 29.053 1.00 38.53 283 ALA A O 1
ATOM 2162 N N . SER A 1 284 ? 25.069 13.852 29.775 1.00 39.94 284 SER A N 1
ATOM 2163 C CA . SER A 1 284 ? 24.939 14.996 28.870 1.00 39.94 284 SER A CA 1
ATOM 2164 C C . SER A 1 284 ? 25.730 14.849 27.558 1.00 39.94 284 SER A C 1
ATOM 2166 O O . SER A 1 284 ? 26.792 14.237 27.587 1.00 39.94 284 SER A O 1
ATOM 2168 N N . ARG A 1 285 ? 25.356 15.579 26.488 1.00 37.50 285 ARG A N 1
ATOM 2169 C CA . ARG A 1 285 ? 26.200 16.625 25.839 1.00 37.50 285 ARG A CA 1
ATOM 2170 C C . ARG A 1 285 ? 25.616 17.194 24.529 1.00 37.50 285 ARG A C 1
ATOM 2172 O O . ARG A 1 285 ? 25.386 16.466 23.580 1.00 37.50 285 ARG A O 1
ATOM 2179 N N . LEU A 1 286 ? 25.536 18.531 24.515 1.00 40.94 286 LEU A N 1
ATOM 2180 C CA . LEU A 1 286 ? 25.992 19.490 23.491 1.00 40.94 286 LEU A CA 1
ATOM 2181 C C . LEU A 1 286 ? 25.691 19.234 22.002 1.00 40.94 286 LEU A C 1
ATOM 2183 O O . LEU A 1 286 ? 26.323 18.397 21.371 1.00 40.94 286 LEU A O 1
ATOM 2187 N N . THR A 1 287 ? 24.974 20.177 21.386 1.00 40.44 287 THR A N 1
ATOM 2188 C CA . THR A 1 287 ? 25.541 21.025 20.318 1.00 40.44 287 THR A CA 1
ATOM 2189 C C . THR A 1 287 ? 24.711 22.296 20.123 1.00 40.44 287 THR A C 1
ATOM 2191 O O . THR A 1 287 ? 23.578 22.420 20.574 1.00 40.44 287 THR A O 1
ATOM 2194 N N . ARG A 1 288 ? 25.390 23.286 19.560 1.00 44.84 288 ARG A N 1
ATOM 2195 C CA . ARG A 1 288 ? 25.141 24.724 19.499 1.00 44.84 288 ARG A CA 1
ATOM 2196 C C . ARG A 1 288 ? 24.825 25.047 18.040 1.00 44.84 288 ARG A C 1
ATOM 2198 O O . ARG A 1 288 ? 25.548 24.524 17.207 1.00 44.84 288 ARG A O 1
ATOM 2205 N N . GLU A 1 289 ? 23.853 25.914 17.755 1.00 37.56 289 GLU A N 1
ATOM 2206 C CA . GLU A 1 289 ? 23.979 27.037 16.806 1.00 37.56 289 GLU A CA 1
ATOM 2207 C C . GLU A 1 289 ? 22.679 27.856 16.675 1.00 37.56 289 GLU A C 1
ATOM 2209 O O . GLU A 1 289 ? 21.597 27.450 17.083 1.00 37.56 289 GLU A O 1
ATOM 2214 N N . ARG A 1 290 ? 22.861 29.085 16.198 1.00 50.53 290 ARG A N 1
ATOM 2215 C CA . ARG A 1 290 ? 21.966 30.251 16.057 1.00 50.53 290 ARG A CA 1
ATOM 2216 C C . ARG A 1 290 ? 22.113 30.690 14.569 1.00 50.53 290 ARG A C 1
ATOM 2218 O O . ARG A 1 290 ? 23.095 30.270 13.966 1.00 50.53 290 ARG A O 1
ATOM 2225 N N . PRO A 1 291 ? 21.455 31.752 14.072 1.00 61.66 291 PRO A N 1
ATOM 2226 C CA . PRO A 1 291 ? 20.034 32.012 13.808 1.00 61.66 291 PRO A CA 1
ATOM 2227 C C . PRO A 1 291 ? 19.742 32.237 12.292 1.00 61.66 291 PRO A C 1
ATOM 2229 O O . PRO A 1 291 ? 20.665 32.352 11.491 1.00 61.66 291 PRO A O 1
ATOM 2232 N N . GLY A 1 292 ? 18.470 32.415 11.903 1.00 44.75 292 GLY A N 1
ATOM 2233 C CA . GLY A 1 292 ? 18.111 32.967 10.586 1.00 44.75 292 GLY A CA 1
ATOM 2234 C C . GLY A 1 292 ? 16.609 32.966 10.280 1.00 44.75 292 GLY A C 1
ATOM 2235 O O . GLY A 1 292 ? 16.098 31.956 9.808 1.00 44.75 292 GLY A O 1
ATOM 2236 N N . ALA A 1 293 ? 15.936 34.086 10.560 1.00 45.22 293 ALA A N 1
ATOM 2237 C CA . ALA A 1 293 ? 14.762 34.639 9.868 1.00 45.22 293 ALA A CA 1
ATOM 2238 C C . ALA A 1 293 ? 14.502 36.048 10.423 1.00 45.22 293 ALA A C 1
ATOM 2240 O O . ALA A 1 293 ? 14.555 36.191 11.669 1.00 45.22 293 ALA A O 1
#

Secondary structure (DSSP, 8-state):
------SS-------GGGTS----HHHHTT---PPPPPPPSSPPPPTTPPPPPHHHHHHHHHHHHHHHHHHHHHHHHHHHHHHHHHHHHHHHHHHHHHHHHHHHHHHHHHHHHHHHHHHHHHHHHHHHHHHHHHHHHHHHHHHHHHHHHHHHHHHHHHHHHHHHHHHHHHHHHHHHHHHHHHHHHHS---SHHHHHHHHHHHHHHHHHHHHHHHHHHHHHHHHHHHHHHHHHTSPPPP-------------------------------------------------------

Radius of gyration: 77.27 Å; chains: 1; bounding box: 132×45×233 Å

Organism: NCBI:txid53985

Foldseek 3Di:
DDDDDDDDDPPVPPPCVLVPPPDLCCNPVPDDDQDDQDPQPDDDDDPPDDDDDPVVVVVSVVSVVVSVVVVVVSVVVVVVVVVSVVVVVVVVVVSVVVVVVVVVVVVVVVVVVVVVVVVVVVVVVVVVVVVVVVVVVVVVVVVVVVVVVVVVVVVVVVVVVVVVVVVVVVVVVVVVVVVVVVVVVVPDPPDPVVVVVVVVVVVVVVVVVVVVVVVVVVVVVVVVVVVVVVVVPDDDDDDDDDDDDDDDDDDDDDDDDDDDDDDDDDDDDDDYDDDDDDDDDDDDDDDDDDDDD

Sequence (293 aa):
MARGADLFDEEDELDTGDLEADACVICTSGVYRPRLPDPPQVSIPAHGAPVPSVSQLAADERVFERENQALHAQYELVFVINAGMAVHAYVLDDRNLAFLRRAHEGCREDMIMLENTLLSRERAEQECVALQDRVAGLRDRAGRVDAAVARRLASEDATAEQYHALQDQFAASQALVTDLTAQLTAAHPSASSASLAQLFAAQGERADARAEHDDLRVERYDLRVQFATAQAALPRPSASGCCRCRAQSGAAGSRPRRARARRRRRHTSSSAPGFGELETRGASRLTRERPGA

pLDDT: mean 73.96, std 23.13, range [30.38, 98.88]